Protein AF-A0A2E6SXS8-F1 (afdb_monomer)

Solvent-accessible surface area (backbone atoms only — not comparable to full-atom values): 15236 Å² total; per-residue (Å²): 121,75,67,63,64,54,52,57,58,56,59,64,64,58,66,89,53,85,70,47,46,56,54,48,52,51,55,51,57,64,70,66,70,72,74,87,72,62,57,61,29,18,43,55,65,58,64,55,98,49,69,72,51,90,54,51,62,75,94,65,49,46,48,20,34,60,73,59,83,68,59,54,61,68,51,55,66,76,80,46,95,64,54,53,95,80,32,45,50,75,51,74,50,55,35,40,36,28,46,56,52,32,33,31,42,35,37,39,36,39,40,36,40,54,51,61,85,88,62,77,66,85,70,85,73,78,74,69,77,81,76,66,72,42,102,61,75,84,81,59,84,75,59,53,74,48,76,48,80,46,79,80,53,100,40,33,43,35,39,36,39,40,38,42,35,67,70,40,58,64,47,101,58,21,43,34,23,65,56,97,87,32,45,20,44,23,38,59,75,53,92,56,28,19,39,60,32,39,43,46,71,54,95,89,58,38,35,33,51,14,36,51,44,61,76,49,48,60,55,47,37,57,63,64,67,56,67,86,88,76,69,82,66,82,44,48,80,65,49,56,65,38,49,53,49,34,51,72,70,54,49,51,74,54,60,50,50,30,38,61,62,129

Foldseek 3Di:
DVVVVVVVVLVVQCPDDPVSVVVSVVVVVVVPPPDPLFAAWALDFPDPPFDWDQWDDPLLAAKWFFPDDQCLVVVVVPPDPDPPVPFKDKDKTWIFGGDRFFTKTKMWIKIKGFADPVRPPPDPPPDPPDQRCDLQRDDFPDWDKDWDWDDPDPGMIMIIIITIDTPAGRDPQWTWGADPNWIWIWHRPDNSTIFIWIWDADPQGKIWTFGAGPVLVVVLCVLVVPDPPDDPDSHHHDHSNSVVVSVVVVGRVDTIIIGGDD

Radius of gyration: 23.43 Å; Cα contacts (8 Å, |Δi|>4): 426; chains: 1; bounding box: 50×69×62 Å

Structure (mmCIF, N/CA/C/O backbone):
data_AF-A0A2E6SXS8-F1
#
_entry.id   AF-A0A2E6SXS8-F1
#
loop_
_atom_site.group_PDB
_atom_site.id
_atom_site.type_symbol
_atom_site.label_atom_id
_atom_site.label_alt_id
_atom_site.label_comp_id
_atom_site.label_asym_id
_atom_site.label_entity_id
_atom_site.label_seq_id
_atom_site.pdbx_PDB_ins_code
_atom_site.Cartn_x
_atom_site.Cartn_y
_atom_site.Cartn_z
_atom_site.occupancy
_atom_site.B_iso_or_equiv
_atom_site.auth_seq_id
_atom_site.auth_comp_id
_atom_site.auth_asym_id
_atom_site.auth_atom_id
_atom_site.pdbx_PDB_model_num
ATOM 1 N N . MET A 1 1 ? 27.179 -20.256 4.253 1.00 47.00 1 MET A N 1
ATOM 2 C CA . MET A 1 1 ? 28.015 -21.463 4.048 1.00 47.00 1 MET A CA 1
ATOM 3 C C . MET A 1 1 ? 27.630 -22.662 4.924 1.00 47.00 1 MET A C 1
ATOM 5 O O . MET A 1 1 ? 27.903 -23.768 4.495 1.00 47.00 1 MET A O 1
ATOM 9 N N . ALA A 1 2 ? 26.936 -22.505 6.063 1.00 41.28 2 ALA A N 1
ATOM 10 C CA . ALA A 1 2 ? 26.540 -23.641 6.920 1.00 41.28 2 ALA A CA 1
ATOM 11 C C . ALA A 1 2 ? 25.427 -24.559 6.352 1.00 41.28 2 ALA A C 1
ATOM 13 O O . ALA A 1 2 ? 25.349 -25.726 6.716 1.00 41.28 2 ALA A O 1
ATOM 14 N N . TYR A 1 3 ? 24.589 -24.066 5.432 1.00 40.91 3 TYR A N 1
ATOM 15 C CA . TYR A 1 3 ? 23.469 -24.839 4.868 1.00 40.91 3 TYR A CA 1
ATOM 16 C C . TYR A 1 3 ? 23.893 -25.923 3.860 1.00 40.91 3 TYR A C 1
ATOM 18 O O . TYR A 1 3 ? 23.190 -26.915 3.701 1.00 40.91 3 TYR A O 1
ATOM 26 N N . SER A 1 4 ? 25.053 -25.763 3.212 1.00 44.84 4 SER A N 1
ATOM 27 C CA . SER A 1 4 ? 25.552 -26.703 2.192 1.00 44.84 4 SER A CA 1
ATOM 28 C C . SER A 1 4 ? 25.963 -28.047 2.805 1.00 44.84 4 SER A C 1
ATOM 30 O O . SER A 1 4 ? 25.596 -29.112 2.310 1.00 44.84 4 SER A O 1
ATOM 32 N N . THR A 1 5 ? 26.652 -28.004 3.946 1.00 50.28 5 THR A N 1
ATOM 33 C CA . THR A 1 5 ? 27.151 -29.197 4.639 1.00 50.28 5 THR A CA 1
ATOM 34 C C . THR A 1 5 ? 26.031 -29.997 5.304 1.00 50.28 5 THR A C 1
ATOM 36 O O . THR A 1 5 ? 26.090 -31.220 5.351 1.00 50.28 5 THR A O 1
ATOM 39 N N . ILE A 1 6 ? 24.977 -29.324 5.774 1.00 55.97 6 ILE A N 1
ATOM 40 C CA . ILE A 1 6 ? 23.803 -29.980 6.371 1.00 55.97 6 ILE A CA 1
ATOM 41 C C . ILE A 1 6 ? 23.001 -30.732 5.295 1.00 55.97 6 ILE A C 1
ATOM 43 O O . ILE A 1 6 ? 22.519 -31.837 5.539 1.00 55.97 6 ILE A O 1
ATOM 47 N N . PHE A 1 7 ? 22.912 -30.176 4.083 1.00 57.97 7 PHE A N 1
ATOM 48 C CA . PHE A 1 7 ? 22.162 -30.780 2.982 1.00 57.97 7 PHE A CA 1
ATOM 49 C C . PHE A 1 7 ? 22.813 -32.068 2.451 1.00 57.97 7 PHE A C 1
ATOM 51 O O . PHE A 1 7 ? 22.107 -33.026 2.140 1.00 57.97 7 PHE A O 1
ATOM 58 N N . SER A 1 8 ? 24.151 -32.141 2.394 1.00 56.03 8 SER A N 1
ATOM 59 C CA . SER A 1 8 ? 24.839 -33.350 1.913 1.00 56.03 8 SER A CA 1
ATOM 60 C C . SER A 1 8 ? 24.752 -34.521 2.900 1.00 56.03 8 SER A C 1
ATOM 62 O O . SER A 1 8 ? 24.585 -35.660 2.467 1.00 56.03 8 SER A O 1
ATOM 64 N N . ILE A 1 9 ? 24.778 -34.243 4.210 1.00 59.47 9 ILE A N 1
ATOM 65 C CA . ILE A 1 9 ? 24.631 -35.252 5.274 1.00 59.47 9 ILE A CA 1
ATOM 66 C C . ILE A 1 9 ? 23.198 -35.811 5.316 1.00 59.47 9 ILE A C 1
ATOM 68 O O . ILE A 1 9 ? 22.996 -37.003 5.538 1.00 59.47 9 ILE A O 1
ATOM 72 N N . LEU A 1 10 ? 22.186 -34.978 5.058 1.00 55.12 10 LEU A N 1
ATOM 73 C CA . LEU A 1 10 ? 20.793 -35.432 4.970 1.00 55.12 10 LEU A CA 1
ATOM 74 C C . LEU A 1 10 ? 20.538 -36.308 3.734 1.00 55.12 10 LEU A C 1
ATOM 76 O O . LEU A 1 10 ? 19.750 -37.249 3.801 1.00 55.12 10 LEU A O 1
ATOM 80 N N . CYS A 1 11 ? 21.233 -36.043 2.625 1.00 55.38 11 CYS A N 1
ATOM 81 C CA . CYS A 1 11 ? 21.080 -36.805 1.385 1.00 55.38 11 CYS A CA 1
ATOM 82 C C . CYS A 1 11 ? 21.627 -38.241 1.500 1.00 55.38 11 CYS A C 1
ATOM 84 O O . CYS A 1 11 ? 21.047 -39.172 0.943 1.00 55.38 11 CYS A O 1
ATOM 86 N N . SER A 1 12 ? 22.702 -38.450 2.266 1.00 58.31 12 SER A N 1
ATOM 87 C CA . SER A 1 12 ? 23.297 -39.777 2.483 1.00 58.31 12 SER A CA 1
ATOM 88 C C . SER A 1 12 ? 22.511 -40.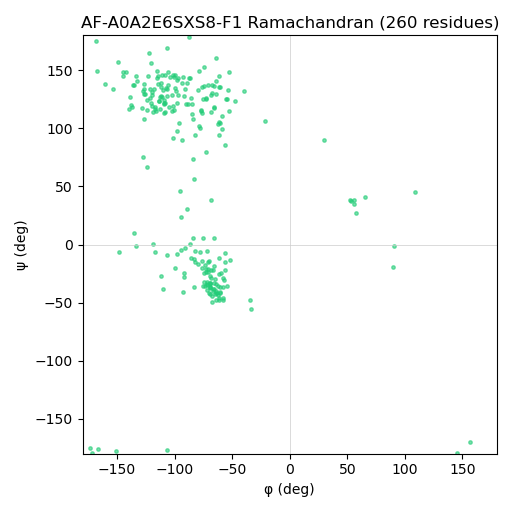660 3.462 1.00 58.31 12 SER A C 1
ATOM 90 O O . SER A 1 12 ? 22.618 -41.881 3.385 1.00 58.31 12 SER A O 1
ATOM 92 N N . LEU A 1 13 ? 21.661 -40.082 4.319 1.00 54.28 13 LEU A N 1
ATOM 93 C CA . LEU A 1 13 ? 20.790 -40.828 5.244 1.00 54.28 13 LEU A CA 1
ATOM 94 C C . LEU A 1 13 ? 19.475 -41.322 4.606 1.00 54.28 13 LEU A C 1
ATOM 96 O O . LEU A 1 13 ? 18.788 -42.160 5.189 1.00 54.28 13 LEU A O 1
ATOM 100 N N . LEU A 1 14 ? 19.119 -40.845 3.406 1.00 53.53 14 LEU A N 1
ATOM 101 C CA . LEU A 1 14 ? 17.886 -41.228 2.694 1.00 53.53 14 LEU A CA 1
ATOM 102 C C . LEU A 1 14 ? 17.995 -42.551 1.914 1.00 53.53 14 LEU A C 1
ATOM 104 O O . LEU A 1 14 ? 16.999 -43.046 1.373 1.00 53.53 14 LEU A O 1
ATOM 108 N N . VAL A 1 15 ? 19.182 -43.153 1.865 1.00 59.16 15 VAL A N 1
ATOM 109 C CA . VAL A 1 15 ? 19.420 -44.415 1.168 1.00 59.16 15 VAL A CA 1
ATOM 110 C C . VAL A 1 15 ? 19.487 -45.535 2.204 1.00 59.16 15 VAL A C 1
ATOM 112 O O . VAL A 1 15 ? 20.420 -45.596 2.993 1.00 59.16 15 VAL A O 1
ATOM 115 N N . ASN A 1 16 ? 18.516 -46.451 2.132 1.00 57.34 16 ASN A N 1
ATOM 116 C CA . ASN A 1 16 ? 18.600 -47.839 2.611 1.00 57.34 16 ASN A CA 1
ATOM 117 C C . ASN A 1 16 ? 17.807 -48.261 3.867 1.00 57.34 16 ASN A C 1
ATOM 119 O O . ASN A 1 16 ? 18.324 -48.999 4.689 1.00 57.34 16 ASN A O 1
ATOM 123 N N . THR A 1 17 ? 16.529 -47.879 3.984 1.00 61.28 17 THR A N 1
ATOM 124 C CA . THR A 1 17 ? 15.428 -48.771 4.438 1.00 61.28 17 THR A CA 1
ATOM 125 C C . THR A 1 17 ? 14.070 -48.107 4.158 1.00 61.28 17 THR A C 1
ATOM 127 O O . THR A 1 17 ? 13.947 -46.882 4.202 1.00 61.28 17 THR A O 1
ATOM 130 N N . ASN A 1 18 ? 13.020 -48.895 3.891 1.00 61.50 18 ASN A N 1
ATOM 131 C CA . ASN A 1 18 ? 11.667 -48.374 3.618 1.00 61.50 18 ASN A CA 1
ATOM 132 C C . ASN A 1 18 ? 11.079 -47.548 4.784 1.00 61.50 18 ASN A C 1
ATOM 134 O O . ASN A 1 18 ? 10.264 -46.662 4.547 1.00 61.50 18 ASN A O 1
ATOM 138 N N . SER A 1 19 ? 11.539 -47.783 6.019 1.00 58.09 19 SER A N 1
ATOM 139 C CA . SER A 1 19 ? 11.132 -47.026 7.213 1.00 58.09 19 SER A CA 1
ATOM 140 C C . SER A 1 19 ? 11.775 -45.626 7.288 1.00 58.09 19 SER A C 1
ATOM 142 O O . SER A 1 19 ? 11.119 -44.648 7.643 1.00 58.09 19 SER A O 1
ATOM 144 N N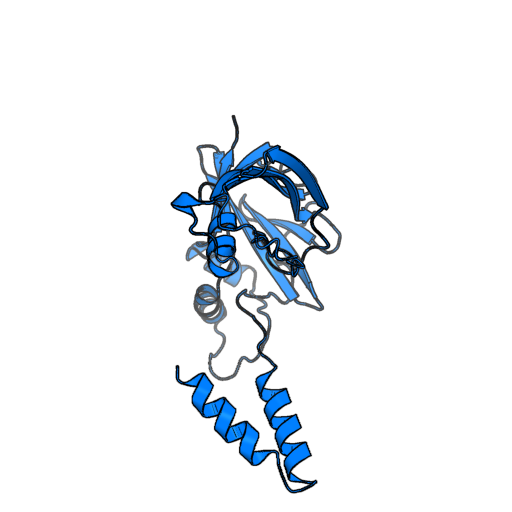 . MET A 1 20 ? 13.034 -45.484 6.847 1.00 56.19 20 MET A N 1
ATOM 145 C CA . MET A 1 20 ? 13.777 -44.210 6.866 1.00 56.19 20 MET A CA 1
ATOM 146 C C . MET A 1 20 ? 13.294 -43.209 5.805 1.00 56.19 20 MET A C 1
ATOM 148 O O . MET A 1 20 ? 13.422 -41.999 5.988 1.00 56.19 20 MET A O 1
ATOM 152 N N . ARG A 1 21 ? 12.672 -43.685 4.716 1.00 58.22 21 ARG A N 1
ATOM 153 C CA . ARG A 1 21 ? 12.090 -42.821 3.672 1.00 58.22 21 ARG A CA 1
ATOM 154 C C . ARG A 1 21 ? 10.905 -42.003 4.182 1.00 58.22 21 ARG A C 1
ATOM 156 O O . ARG A 1 21 ? 10.785 -40.836 3.827 1.00 58.22 21 ARG A O 1
ATOM 163 N N . LEU A 1 22 ? 10.057 -42.587 5.032 1.00 63.00 22 LEU A N 1
ATOM 164 C CA . LEU A 1 22 ? 8.890 -41.889 5.575 1.00 63.00 22 LEU A CA 1
ATOM 165 C C . LEU A 1 22 ? 9.306 -40.793 6.564 1.00 63.00 22 LEU A C 1
ATOM 167 O O . LEU A 1 22 ? 8.791 -39.681 6.501 1.00 63.00 22 LEU A O 1
ATOM 171 N N . ILE A 1 23 ? 10.289 -41.090 7.422 1.00 70.75 23 ILE A N 1
ATOM 172 C CA . ILE A 1 23 ? 10.878 -40.131 8.368 1.00 70.75 23 ILE A CA 1
ATOM 173 C C . ILE A 1 23 ? 11.575 -38.995 7.614 1.00 70.75 23 ILE A C 1
ATOM 175 O O . ILE A 1 23 ? 11.400 -37.832 7.966 1.00 70.75 23 ILE A O 1
ATOM 179 N N . GLY A 1 24 ? 12.299 -39.316 6.539 1.00 70.44 24 GLY A N 1
ATOM 180 C CA . GLY A 1 24 ? 12.926 -38.329 5.664 1.00 70.44 24 GLY A CA 1
ATOM 181 C C . GLY A 1 24 ? 11.924 -37.404 4.969 1.00 70.44 24 GLY A C 1
ATOM 182 O O . GLY A 1 24 ? 12.124 -36.194 4.963 1.00 70.44 24 GLY A O 1
ATOM 183 N N . ILE A 1 25 ? 10.816 -37.943 4.446 1.00 70.75 25 ILE A N 1
ATOM 184 C CA . ILE A 1 25 ? 9.732 -37.148 3.839 1.00 70.75 25 ILE A CA 1
ATOM 185 C C . ILE A 1 25 ? 9.024 -36.288 4.895 1.00 70.75 25 ILE A C 1
ATOM 187 O O . ILE A 1 25 ? 8.710 -35.133 4.618 1.00 70.75 25 ILE A O 1
ATOM 191 N N . LEU A 1 26 ? 8.817 -36.804 6.111 1.00 68.62 26 LEU A N 1
ATOM 192 C CA . LEU A 1 26 ? 8.209 -36.058 7.216 1.00 68.62 26 LEU A CA 1
ATOM 193 C C . LEU A 1 26 ? 9.118 -34.910 7.694 1.00 68.62 26 LEU A C 1
ATOM 195 O O . LEU A 1 26 ? 8.647 -33.789 7.859 1.00 68.62 26 LEU A O 1
ATOM 199 N N . LEU A 1 27 ? 10.423 -35.155 7.850 1.00 68.50 27 LEU A N 1
ATOM 200 C CA . LEU A 1 27 ? 11.420 -34.128 8.187 1.00 68.50 27 LEU A CA 1
ATOM 201 C C . LEU A 1 27 ? 11.550 -33.075 7.083 1.00 68.50 27 LEU A C 1
ATOM 203 O O . LEU A 1 27 ? 11.624 -31.886 7.382 1.00 68.50 27 LEU A O 1
ATOM 207 N N . LEU A 1 28 ? 11.518 -33.485 5.814 1.00 58.81 28 LEU A N 1
ATOM 208 C CA . LEU A 1 28 ? 11.531 -32.558 4.684 1.00 58.81 28 LEU A CA 1
ATOM 209 C C . LEU A 1 28 ? 10.237 -31.729 4.630 1.00 58.81 28 LEU A C 1
ATOM 211 O O . LEU A 1 28 ? 10.304 -30.525 4.421 1.00 58.81 28 LEU A O 1
ATOM 215 N N . ALA A 1 29 ? 9.074 -32.326 4.906 1.00 59.47 29 ALA A N 1
ATOM 216 C CA . ALA A 1 29 ? 7.802 -31.607 4.989 1.00 59.47 29 ALA A CA 1
ATOM 217 C C . ALA A 1 29 ? 7.778 -30.581 6.137 1.00 59.47 29 ALA A C 1
ATOM 219 O O . ALA A 1 29 ? 7.208 -29.506 5.972 1.00 59.47 29 ALA A O 1
ATOM 220 N N . VAL A 1 30 ? 8.446 -30.862 7.264 1.00 60.91 30 VAL A N 1
ATOM 221 C CA . VAL A 1 30 ? 8.609 -29.912 8.382 1.00 60.91 30 VAL A CA 1
ATOM 222 C C . VAL A 1 30 ? 9.536 -28.747 8.010 1.00 60.91 30 VAL A C 1
ATOM 224 O O . VAL A 1 30 ? 9.304 -27.621 8.443 1.00 60.91 30 VAL A O 1
ATOM 227 N N . LEU A 1 31 ? 10.549 -28.978 7.169 1.00 51.12 31 LEU A N 1
ATOM 228 C CA . LEU A 1 31 ? 11.491 -27.940 6.728 1.00 51.12 31 LEU A CA 1
ATOM 229 C C . LEU A 1 31 ? 10.945 -27.033 5.610 1.00 51.12 31 LEU A C 1
ATOM 231 O O . LEU A 1 31 ? 11.490 -25.953 5.394 1.00 51.12 31 LEU A O 1
ATOM 235 N N . VAL A 1 32 ? 9.876 -27.435 4.912 1.00 49.34 32 VAL A N 1
ATOM 236 C CA . VAL A 1 32 ? 9.284 -26.667 3.795 1.00 49.34 32 VAL A CA 1
ATOM 237 C C . VAL A 1 32 ? 8.178 -25.701 4.258 1.00 49.34 32 VAL A C 1
ATOM 239 O O . VAL A 1 32 ? 7.698 -24.888 3.471 1.00 49.34 32 VAL A O 1
ATOM 242 N N . VAL A 1 33 ? 7.820 -25.673 5.548 1.00 49.06 33 VAL A N 1
ATOM 243 C CA . VAL A 1 33 ? 6.880 -24.671 6.097 1.00 49.06 33 VAL A CA 1
ATOM 244 C C . VAL A 1 33 ? 7.611 -23.364 6.438 1.00 49.06 33 VAL A C 1
ATOM 246 O O . VAL A 1 33 ? 7.598 -22.876 7.565 1.00 49.06 33 VAL A O 1
ATOM 249 N N . GLY A 1 34 ? 8.286 -22.782 5.449 1.00 43.12 34 GLY A N 1
ATOM 250 C CA . GLY A 1 34 ? 8.795 -21.416 5.512 1.00 43.12 34 GLY A CA 1
ATOM 251 C C . GLY A 1 34 ? 7.696 -20.437 5.115 1.00 43.12 34 GLY A C 1
ATOM 252 O O . GLY A 1 34 ? 7.709 -19.925 4.003 1.00 43.12 34 GLY A O 1
ATOM 253 N N . CYS A 1 35 ? 6.711 -20.208 5.986 1.00 44.88 35 CYS A N 1
ATOM 254 C CA . CYS A 1 35 ? 5.757 -19.120 5.774 1.00 44.88 35 CYS A CA 1
ATOM 255 C C . CYS A 1 35 ? 6.489 -17.785 5.945 1.00 44.88 35 CYS A C 1
ATOM 257 O O . CYS A 1 35 ? 6.922 -17.461 7.054 1.00 44.88 35 CYS A O 1
ATOM 259 N N . ASP A 1 36 ? 6.614 -17.006 4.869 1.00 52.66 36 ASP A N 1
ATOM 260 C CA . ASP A 1 36 ? 7.133 -15.640 4.929 1.00 52.66 36 ASP A CA 1
ATOM 261 C C . ASP A 1 36 ? 6.079 -14.716 5.568 1.00 52.66 36 ASP A C 1
ATOM 263 O O . ASP A 1 36 ? 5.275 -14.049 4.919 1.00 52.66 36 ASP A O 1
ATOM 267 N N . ASP A 1 37 ? 6.005 -14.769 6.900 1.00 57.53 37 ASP A N 1
ATOM 268 C CA . ASP A 1 37 ? 4.999 -14.086 7.718 1.00 57.53 37 ASP A CA 1
ATOM 269 C C . ASP A 1 37 ? 5.513 -12.728 8.231 1.00 57.53 37 ASP A C 1
ATOM 271 O O . ASP A 1 37 ? 5.450 -12.387 9.415 1.00 57.53 37 ASP A O 1
ATOM 275 N N . SER A 1 38 ? 6.117 -11.949 7.331 1.00 68.06 38 SER A N 1
ATOM 276 C CA . SER A 1 38 ? 6.805 -10.697 7.677 1.00 68.06 38 SER A CA 1
ATOM 277 C C . SER A 1 38 ? 5.863 -9.555 8.093 1.00 68.06 38 SER A C 1
ATOM 279 O O . SER A 1 38 ? 6.313 -8.573 8.699 1.00 68.06 38 SER A O 1
ATOM 281 N N . LYS A 1 39 ? 4.555 -9.679 7.819 1.00 80.62 39 LYS A N 1
ATOM 282 C CA . LYS A 1 39 ? 3.535 -8.655 8.099 1.00 80.62 39 LYS A CA 1
ATOM 283 C C . LYS A 1 39 ? 2.564 -9.099 9.186 1.00 80.62 39 LYS A C 1
ATOM 285 O O . LYS A 1 39 ? 2.060 -10.217 9.180 1.00 80.62 39 LYS A O 1
ATOM 290 N N . ILE A 1 40 ? 2.217 -8.169 10.073 1.00 88.44 40 ILE A N 1
ATOM 291 C CA . ILE A 1 40 ? 1.200 -8.412 11.099 1.00 88.44 40 ILE A CA 1
ATOM 292 C C . ILE A 1 40 ? -0.173 -8.541 10.454 1.00 88.44 40 ILE A C 1
ATOM 294 O O . ILE A 1 40 ? -0.629 -7.648 9.735 1.00 88.44 40 ILE A O 1
ATOM 298 N N . LYS A 1 41 ? -0.862 -9.628 10.792 1.00 92.12 41 LYS A N 1
ATOM 299 C CA . LYS A 1 41 ? -2.240 -9.883 10.386 1.00 92.12 41 LYS A CA 1
ATOM 300 C C . LYS A 1 41 ? -3.189 -9.553 11.533 1.00 92.12 41 LYS A C 1
ATOM 302 O O . LYS A 1 41 ? -2.905 -9.803 12.703 1.00 92.12 41 LYS A O 1
ATOM 307 N N . PHE A 1 42 ? -4.354 -9.024 11.190 1.00 94.69 42 PHE A N 1
ATOM 308 C CA . PHE A 1 42 ? -5.445 -8.766 12.119 1.00 94.69 42 PHE A CA 1
ATOM 309 C C . PHE A 1 42 ? -6.591 -9.737 11.888 1.00 94.69 42 PHE A C 1
ATOM 311 O O . PHE A 1 42 ? -6.881 -10.089 10.746 1.00 94.69 42 PHE A O 1
ATOM 318 N N . SER A 1 43 ? -7.285 -10.127 12.955 1.00 95.19 43 SER A N 1
ATOM 319 C CA . SER A 1 43 ? -8.431 -11.034 12.823 1.00 95.19 43 SER A CA 1
ATOM 320 C C . SER A 1 43 ? -9.646 -10.362 12.167 1.00 95.19 43 SER A C 1
ATOM 322 O O . SER A 1 43 ? -10.549 -11.017 11.657 1.00 95.19 43 SER A O 1
ATOM 324 N N . GLU A 1 44 ? -9.687 -9.030 12.209 1.00 96.12 44 GLU A N 1
ATOM 325 C CA . GLU A 1 44 ? -10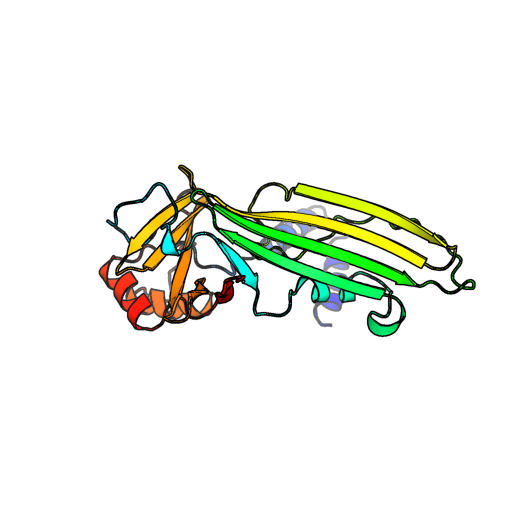.770 -8.185 11.716 1.00 96.12 44 GLU A CA 1
ATOM 326 C C . GLU A 1 44 ? -10.194 -6.843 11.223 1.00 96.12 44 GLU A C 1
ATOM 328 O O . GLU A 1 44 ? -9.127 -6.426 11.693 1.00 96.12 44 GLU A O 1
ATOM 333 N N . PRO A 1 45 ? -10.889 -6.116 10.330 1.00 97.12 45 PRO A N 1
ATOM 334 C CA . PRO A 1 45 ? -10.379 -4.860 9.799 1.00 97.12 45 PRO A CA 1
ATOM 335 C C . PRO A 1 45 ? -10.267 -3.788 10.888 1.00 97.12 45 PRO A C 1
ATOM 337 O O . PRO A 1 45 ? -11.212 -3.559 11.653 1.00 97.12 45 PRO A O 1
ATOM 340 N N . GLN A 1 46 ? -9.165 -3.046 10.899 1.00 97.50 46 GLN A N 1
ATOM 341 C CA . GLN A 1 46 ? -8.860 -2.003 11.868 1.00 97.50 46 GLN A CA 1
ATOM 342 C C . GLN A 1 46 ? -9.003 -0.576 11.303 1.00 97.50 46 GLN A C 1
ATOM 344 O O . GLN A 1 46 ? -8.785 -0.335 10.116 1.00 97.50 46 GLN A O 1
ATOM 349 N N . PRO A 1 47 ? -9.378 0.399 12.150 1.00 96.62 47 PRO A N 1
ATOM 350 C CA . PRO A 1 47 ? -9.773 0.216 13.548 1.00 96.62 47 PRO A CA 1
ATOM 351 C C . PRO A 1 47 ? -11.175 -0.396 13.706 1.00 96.62 47 PRO A C 1
ATOM 353 O O . PRO A 1 47 ? -12.073 -0.220 12.870 1.00 96.62 47 PRO A O 1
ATOM 356 N N . LYS A 1 48 ? -11.397 -1.100 14.819 1.00 95.31 48 LYS A N 1
ATOM 357 C CA . LYS A 1 48 ? -12.709 -1.668 15.172 1.00 95.31 48 LYS A CA 1
ATOM 358 C C . LYS A 1 48 ? -13.783 -0.581 15.349 1.00 95.31 48 LYS A C 1
ATOM 360 O O . LYS A 1 48 ? -13.515 0.493 15.891 1.00 95.31 48 LYS A O 1
ATOM 365 N N . LYS A 1 49 ? -15.028 -0.893 14.957 1.00 94.06 49 LYS A N 1
ATOM 366 C CA . LYS A 1 49 ? -16.215 -0.017 15.096 1.00 94.06 49 LYS A CA 1
ATOM 367 C C . LYS A 1 49 ? -16.052 1.365 14.435 1.00 94.06 49 LYS A C 1
ATOM 369 O O . LYS A 1 49 ? -16.535 2.369 14.953 1.00 94.06 49 LYS A O 1
ATOM 374 N N . VAL A 1 50 ? -15.340 1.420 13.313 1.00 96.19 50 VAL A N 1
ATOM 375 C CA . VAL A 1 50 ? -15.216 2.611 12.463 1.00 96.19 50 VAL A CA 1
ATOM 376 C C . VAL A 1 50 ? -15.963 2.351 11.159 1.00 96.19 50 VAL A C 1
ATOM 378 O O . VAL A 1 50 ? -15.812 1.274 10.575 1.00 96.19 50 VAL A O 1
ATOM 381 N N . LYS A 1 51 ? -16.780 3.322 10.731 1.00 95.62 51 LYS A N 1
ATOM 382 C CA . LYS A 1 51 ? -17.560 3.242 9.491 1.00 95.62 51 LYS A CA 1
ATOM 383 C C . LYS A 1 51 ? -16.619 3.125 8.289 1.00 95.62 51 LYS A C 1
ATOM 385 O O . LYS A 1 51 ? -15.610 3.826 8.210 1.00 95.62 51 LYS A O 1
ATOM 390 N N . MET A 1 52 ? -16.963 2.226 7.376 1.00 97.06 52 MET A N 1
ATOM 391 C CA . MET A 1 52 ? -16.255 2.054 6.111 1.00 97.06 52 MET A CA 1
ATOM 392 C C . MET A 1 52 ? -16.684 3.132 5.116 1.00 97.06 52 MET A C 1
ATOM 394 O O . MET A 1 52 ? -17.835 3.573 5.140 1.00 97.06 52 MET A O 1
ATOM 398 N N . ILE A 1 53 ? -15.775 3.530 4.231 1.00 97.38 53 ILE A N 1
ATOM 399 C CA . ILE A 1 53 ? -16.092 4.380 3.081 1.00 97.38 53 ILE A CA 1
ATOM 400 C C . ILE A 1 53 ? -15.853 3.616 1.779 1.00 97.38 53 ILE A C 1
ATOM 402 O O . ILE A 1 53 ? -14.982 2.752 1.699 1.00 97.38 53 ILE A O 1
ATOM 406 N N . GLU A 1 54 ? -16.639 3.945 0.758 1.00 96.00 54 GLU A N 1
ATOM 407 C CA . GLU A 1 54 ? -16.662 3.228 -0.527 1.00 96.00 54 GLU A CA 1
ATOM 408 C C . GLU A 1 54 ? -15.749 3.845 -1.595 1.00 96.00 54 GLU A C 1
ATOM 410 O O . GLU A 1 54 ? -15.651 3.332 -2.713 1.00 96.00 54 GLU A O 1
ATOM 415 N N . LYS A 1 55 ? -15.123 4.982 -1.281 1.00 97.06 55 LYS A N 1
ATOM 416 C CA . LYS A 1 55 ? -14.269 5.742 -2.195 1.00 97.06 55 LYS A CA 1
ATOM 417 C C . LYS A 1 55 ? -13.079 6.313 -1.442 1.00 97.06 55 LYS A C 1
ATOM 419 O O . LYS A 1 55 ? -13.191 6.657 -0.267 1.00 97.06 55 LYS A O 1
ATOM 424 N N . ILE A 1 56 ? -11.955 6.432 -2.133 1.00 97.38 56 ILE A N 1
ATOM 425 C CA . ILE A 1 56 ? -10.759 7.089 -1.603 1.00 97.38 56 ILE A CA 1
ATOM 426 C C . ILE A 1 56 ? -11.041 8.594 -1.445 1.00 97.38 56 ILE A C 1
ATOM 428 O O . ILE A 1 56 ? -11.657 9.184 -2.336 1.00 97.38 56 ILE A O 1
ATOM 432 N N . PRO A 1 57 ? -10.621 9.229 -0.333 1.00 97.44 57 PRO A N 1
ATOM 433 C CA . PRO A 1 57 ? -10.786 10.666 -0.131 1.00 97.44 57 PRO A CA 1
ATOM 434 C C . PRO A 1 57 ? -10.207 11.511 -1.275 1.00 97.44 57 PRO A C 1
ATOM 436 O O . PRO A 1 57 ? -9.060 11.327 -1.679 1.00 97.44 57 PRO A O 1
ATOM 439 N N . ASN A 1 58 ? -10.980 12.492 -1.756 1.00 97.06 58 ASN A N 1
ATOM 440 C CA . ASN A 1 58 ? -10.606 13.327 -2.908 1.00 97.06 58 ASN A CA 1
ATOM 441 C C . ASN A 1 58 ? -9.274 14.072 -2.722 1.00 97.06 58 ASN A C 1
ATOM 443 O O . ASN A 1 58 ? -8.559 14.325 -3.686 1.00 97.06 58 ASN A O 1
ATOM 447 N N . ASN A 1 59 ? -8.908 14.401 -1.482 1.00 95.62 59 ASN A N 1
ATOM 448 C CA . ASN A 1 59 ? -7.655 15.083 -1.158 1.00 95.62 59 ASN A CA 1
ATOM 449 C C . ASN A 1 59 ? -6.397 14.200 -1.309 1.00 95.62 59 ASN A C 1
ATOM 451 O O . ASN A 1 59 ? -5.287 14.718 -1.130 1.00 95.62 59 ASN A O 1
ATOM 455 N N . LEU A 1 60 ? -6.563 12.907 -1.605 1.00 96.88 60 LEU A N 1
ATOM 456 C CA . LEU A 1 60 ? -5.497 11.943 -1.903 1.00 96.88 60 LEU A CA 1
ATOM 457 C C . LEU A 1 60 ? -5.426 11.581 -3.389 1.00 96.88 60 LEU A C 1
ATOM 459 O O . LEU A 1 60 ? -4.491 10.904 -3.789 1.00 96.88 60 LEU A O 1
ATOM 463 N N . ILE A 1 61 ? -6.404 11.998 -4.198 1.00 97.50 61 ILE A N 1
ATOM 464 C CA . ILE A 1 61 ? -6.443 11.677 -5.626 1.00 97.50 61 ILE A CA 1
ATOM 465 C C . ILE A 1 61 ? -5.344 12.456 -6.362 1.00 97.50 61 ILE A C 1
ATOM 467 O O . ILE A 1 61 ? -5.115 13.653 -6.116 1.00 97.50 61 ILE A O 1
ATOM 471 N N . GLY A 1 62 ? -4.673 11.765 -7.278 1.00 96.69 62 GLY A N 1
ATOM 472 C CA . GLY A 1 62 ? -3.613 12.303 -8.120 1.00 96.69 62 GLY A CA 1
ATOM 473 C C . GLY A 1 62 ? -2.524 11.279 -8.405 1.00 96.69 62 GLY A C 1
ATOM 474 O O . GLY A 1 62 ? -2.580 10.143 -7.933 1.00 96.69 62 GLY A O 1
ATOM 475 N N . ASP A 1 63 ? -1.527 11.721 -9.157 1.00 96.56 63 ASP A N 1
ATOM 476 C CA . ASP A 1 63 ? -0.334 10.944 -9.461 1.00 96.56 63 ASP A CA 1
ATOM 477 C C . ASP A 1 63 ? 0.801 11.345 -8.510 1.00 96.56 63 ASP A C 1
ATOM 479 O O . ASP A 1 63 ? 0.948 12.516 -8.138 1.00 96.56 63 ASP A O 1
ATOM 483 N N . TYR A 1 64 ? 1.581 10.360 -8.076 1.00 95.00 64 TYR A N 1
ATOM 484 C CA . TYR A 1 64 ? 2.641 10.531 -7.090 1.00 95.00 64 TYR A CA 1
ATOM 485 C C . TYR A 1 64 ? 3.909 9.803 -7.524 1.00 95.00 64 TYR A C 1
ATOM 487 O O . TYR A 1 64 ? 3.834 8.652 -7.934 1.00 95.00 64 TYR A O 1
ATOM 495 N N . THR A 1 65 ? 5.075 10.423 -7.373 1.00 92.38 65 THR A N 1
ATOM 496 C CA . THR A 1 65 ? 6.360 9.735 -7.518 1.00 92.38 65 THR A CA 1
ATOM 497 C C . THR A 1 65 ? 6.776 9.089 -6.205 1.00 92.38 65 THR A C 1
ATOM 499 O O . THR A 1 65 ? 6.563 9.639 -5.117 1.00 92.38 65 THR A O 1
ATOM 502 N N . LEU A 1 66 ? 7.391 7.915 -6.302 1.00 86.12 66 LEU A N 1
ATOM 503 C CA . LEU A 1 66 ? 8.052 7.274 -5.172 1.00 86.12 66 LEU A CA 1
ATOM 504 C C . LEU A 1 66 ? 9.350 8.033 -4.850 1.00 86.12 66 LEU A C 1
ATOM 506 O O . LEU A 1 66 ? 10.171 8.249 -5.733 1.00 86.12 66 LEU A O 1
ATOM 510 N N . CYS A 1 67 ? 9.539 8.467 -3.600 1.00 79.88 67 CYS A N 1
ATOM 511 C CA . CYS A 1 67 ? 10.763 9.185 -3.206 1.00 79.88 67 CYS A CA 1
ATOM 512 C C . CYS A 1 67 ? 11.948 8.265 -2.887 1.00 79.88 67 CYS A C 1
ATOM 514 O O . CYS A 1 67 ? 13.057 8.764 -2.728 1.00 79.88 67 CYS A O 1
ATOM 516 N N . SER A 1 68 ? 11.715 6.968 -2.695 1.00 70.94 68 SER A N 1
ATOM 517 C CA . SER A 1 68 ? 12.783 5.984 -2.531 1.00 70.94 68 SER A CA 1
ATOM 518 C C . SER A 1 68 ? 13.187 5.452 -3.897 1.00 70.94 68 SER A C 1
ATOM 520 O O . SER A 1 68 ? 12.303 5.178 -4.712 1.00 70.94 68 SER A O 1
ATOM 522 N N . ASP A 1 69 ? 14.491 5.269 -4.113 1.00 57.06 69 ASP A N 1
ATOM 523 C CA . ASP A 1 69 ? 15.022 4.631 -5.316 1.00 57.06 69 ASP A CA 1
ATOM 524 C C . ASP A 1 69 ? 14.241 3.350 -5.587 1.00 57.06 69 ASP A C 1
ATOM 526 O O . ASP A 1 69 ? 14.079 2.494 -4.712 1.00 57.06 69 ASP A O 1
ATOM 530 N N . THR A 1 70 ? 13.667 3.261 -6.781 1.00 53.47 70 THR A N 1
ATOM 531 C CA . THR A 1 70 ? 12.834 2.136 -7.175 1.00 53.47 70 THR A CA 1
ATOM 532 C C . THR A 1 70 ? 13.694 0.877 -7.139 1.00 53.47 70 THR A C 1
ATOM 534 O O . THR A 1 70 ? 14.525 0.658 -8.020 1.00 53.47 70 THR A O 1
ATOM 537 N N . SER A 1 71 ? 13.493 0.038 -6.126 1.00 50.44 71 SER A N 1
ATOM 538 C CA . SER A 1 71 ? 14.162 -1.253 -5.922 1.00 50.44 71 SER A CA 1
ATOM 539 C C . SER A 1 71 ? 14.009 -2.226 -7.092 1.00 50.44 71 SER A C 1
ATOM 541 O O . SER A 1 71 ? 14.725 -3.224 -7.133 1.00 50.44 71 SER A O 1
ATOM 543 N N . ILE A 1 72 ? 13.178 -1.877 -8.086 1.00 53.25 72 ILE A N 1
ATOM 544 C CA . ILE A 1 72 ? 13.164 -2.440 -9.441 1.00 53.25 72 ILE A CA 1
ATOM 545 C C . ILE A 1 72 ? 14.589 -2.778 -9.884 1.00 53.25 72 ILE A C 1
ATOM 547 O O . ILE A 1 72 ? 14.836 -3.899 -10.301 1.00 53.25 72 ILE A O 1
ATOM 551 N N . ILE A 1 73 ? 15.544 -1.859 -9.712 1.00 51.31 73 ILE A N 1
ATOM 552 C CA . ILE A 1 73 ? 16.922 -2.035 -10.189 1.00 51.31 73 ILE A CA 1
ATOM 553 C C . ILE A 1 73 ? 17.716 -3.064 -9.362 1.00 51.31 73 ILE A C 1
ATOM 555 O O . ILE A 1 73 ? 18.555 -3.778 -9.903 1.00 51.31 73 ILE A O 1
ATOM 559 N N . GLY A 1 74 ? 17.463 -3.167 -8.055 1.00 53.81 74 GLY A N 1
ATOM 560 C CA . GLY A 1 74 ? 18.240 -4.031 -7.160 1.00 53.81 74 GLY A CA 1
ATOM 561 C C . GLY A 1 74 ? 18.043 -5.529 -7.411 1.00 53.81 74 GLY A C 1
ATOM 562 O O . GLY A 1 74 ? 18.904 -6.324 -7.034 1.00 53.81 74 GLY A O 1
ATOM 563 N N . HIS A 1 75 ? 16.933 -5.920 -8.046 1.00 54.75 75 HIS A N 1
ATOM 564 C CA . HIS A 1 75 ? 16.660 -7.322 -8.370 1.00 54.75 75 HIS A CA 1
ATOM 565 C C . HIS A 1 75 ? 17.342 -7.771 -9.675 1.00 54.75 75 HIS A C 1
ATOM 567 O O . HIS A 1 75 ? 17.885 -8.874 -9.725 1.00 54.75 75 HIS A O 1
ATOM 573 N N . PHE A 1 76 ? 17.423 -6.894 -10.688 1.00 53.00 76 PHE A N 1
ATOM 574 C CA . PHE A 1 76 ? 18.101 -7.196 -11.960 1.00 53.00 76 PHE A CA 1
ATOM 575 C C . PHE A 1 76 ? 19.576 -7.580 -11.773 1.00 53.00 76 PHE A C 1
ATOM 577 O O . PHE A 1 76 ? 20.068 -8.478 -12.454 1.00 53.00 76 PHE A O 1
ATOM 584 N N . ASP A 1 77 ? 20.260 -6.949 -10.815 1.00 48.94 77 ASP A N 1
ATOM 585 C CA . ASP A 1 77 ? 21.693 -7.146 -10.563 1.00 48.94 77 ASP A CA 1
ATOM 586 C C . ASP A 1 77 ? 22.045 -8.557 -10.053 1.00 48.94 77 ASP A C 1
ATOM 588 O O . ASP A 1 77 ? 23.197 -8.980 -10.153 1.00 48.94 77 ASP A O 1
ATOM 592 N N . LYS A 1 78 ? 21.084 -9.289 -9.473 1.00 56.59 78 LYS A N 1
ATOM 593 C CA . LYS A 1 78 ? 21.339 -10.618 -8.888 1.00 56.59 78 LYS A CA 1
ATOM 594 C C . LYS A 1 78 ? 21.117 -11.766 -9.862 1.00 56.59 78 LYS A C 1
ATOM 596 O O . LYS A 1 78 ? 21.721 -12.821 -9.684 1.00 56.59 78 LYS A O 1
ATOM 601 N N . GLU A 1 79 ? 20.240 -11.584 -10.844 1.00 57.16 79 GLU A N 1
ATOM 602 C CA . GLU A 1 79 ? 19.796 -12.681 -11.708 1.00 57.16 79 GLU A CA 1
ATOM 603 C C . GLU A 1 79 ? 20.503 -12.720 -13.062 1.00 57.16 79 GLU A C 1
ATOM 605 O O . GLU A 1 79 ? 20.548 -13.778 -13.692 1.00 57.16 79 GLU A O 1
ATOM 610 N N . TYR A 1 80 ? 21.098 -11.607 -13.502 1.00 59.94 80 TYR A N 1
ATOM 611 C CA . TYR A 1 80 ? 21.692 -11.515 -14.832 1.00 59.94 80 TYR A CA 1
ATOM 612 C C . TYR A 1 80 ? 23.214 -11.312 -14.795 1.00 59.94 80 TYR A C 1
ATOM 614 O O . TYR A 1 80 ? 23.726 -10.574 -13.958 1.00 59.94 80 TYR A O 1
ATOM 622 N N . PRO A 1 81 ? 23.965 -11.915 -15.736 1.00 59.38 81 PRO A N 1
ATOM 623 C CA . PRO A 1 81 ? 25.426 -11.820 -15.790 1.00 59.38 81 PRO A CA 1
ATOM 624 C C . PRO A 1 81 ? 25.952 -10.470 -16.318 1.00 59.38 81 PRO A C 1
ATOM 626 O O . PRO A 1 81 ? 27.157 -10.334 -16.537 1.00 59.38 81 PRO A O 1
ATOM 629 N N . PHE A 1 82 ? 25.082 -9.485 -16.563 1.00 61.38 82 PHE A N 1
ATOM 630 C CA . PHE A 1 82 ? 25.471 -8.180 -17.100 1.00 61.38 82 PHE A CA 1
ATOM 631 C C . PHE A 1 82 ? 26.112 -7.314 -16.015 1.00 61.38 82 PHE A C 1
ATOM 633 O O . PHE A 1 82 ? 25.594 -7.200 -14.902 1.00 61.38 82 PHE A O 1
ATOM 640 N N . LYS A 1 83 ? 27.225 -6.643 -16.335 1.00 63.72 83 LYS A N 1
ATOM 641 C CA . LYS A 1 83 ? 27.769 -5.617 -15.441 1.00 63.72 83 LYS A CA 1
ATOM 642 C C . LYS A 1 83 ? 26.955 -4.345 -15.636 1.00 63.72 83 LYS A C 1
ATOM 644 O O . LYS A 1 83 ? 27.169 -3.619 -16.604 1.00 63.72 83 LYS A O 1
ATOM 649 N N . LYS A 1 84 ? 26.039 -4.093 -14.695 1.00 58.97 84 LYS A N 1
ATOM 650 C CA . LYS A 1 84 ? 25.074 -2.981 -14.673 1.00 58.97 84 LYS A CA 1
ATOM 651 C C . LYS A 1 84 ? 25.595 -1.682 -15.285 1.00 58.97 84 LYS A C 1
ATOM 653 O O . LYS A 1 84 ? 25.011 -1.174 -16.220 1.00 58.97 84 LYS A O 1
ATOM 658 N N . GLU A 1 85 ? 26.719 -1.166 -14.805 1.00 60.72 85 GLU A N 1
ATOM 659 C CA . GLU A 1 85 ? 27.205 0.167 -15.192 1.00 60.72 85 GLU A CA 1
ATOM 660 C C . GLU A 1 85 ? 27.836 0.229 -16.588 1.00 60.72 85 GLU A C 1
ATOM 662 O O . GLU A 1 85 ? 28.058 1.316 -17.118 1.00 60.72 85 GLU A O 1
ATOM 667 N N . LYS A 1 86 ? 28.148 -0.926 -17.182 1.00 66.81 86 LYS A N 1
ATOM 668 C CA . LYS A 1 86 ? 28.887 -1.009 -18.443 1.00 66.81 86 LYS A CA 1
ATOM 669 C C . LYS A 1 86 ? 28.030 -1.491 -19.605 1.00 66.81 86 LYS A C 1
ATOM 671 O O . LYS A 1 86 ? 28.189 -0.981 -20.706 1.00 66.81 86 LYS A O 1
ATOM 676 N N . ASP A 1 87 ? 27.141 -2.442 -19.339 1.00 74.12 87 ASP A N 1
ATOM 677 C CA . ASP A 1 87 ? 26.457 -3.202 -20.386 1.00 74.12 87 ASP A CA 1
ATOM 678 C C . ASP A 1 87 ? 24.929 -2.975 -20.370 1.00 74.12 87 ASP A C 1
ATOM 680 O O . ASP A 1 87 ? 24.232 -3.444 -21.268 1.00 74.12 87 ASP A O 1
ATOM 684 N N . MET A 1 88 ? 24.392 -2.255 -19.368 1.00 79.38 88 MET A N 1
ATOM 685 C CA . MET A 1 88 ? 22.951 -2.027 -19.201 1.00 79.38 88 MET A CA 1
ATOM 686 C C . MET A 1 88 ? 22.616 -0.593 -18.764 1.00 79.38 88 MET A C 1
ATOM 688 O O . MET A 1 88 ? 22.910 -0.162 -17.654 1.00 79.38 88 MET A O 1
ATOM 692 N N . LYS A 1 89 ? 21.888 0.142 -19.602 1.00 83.12 89 LYS A N 1
ATOM 693 C CA . LYS A 1 89 ? 21.294 1.437 -19.238 1.00 83.12 89 LYS A CA 1
ATOM 694 C C . LYS A 1 89 ? 19.817 1.234 -18.935 1.00 83.12 89 LYS A C 1
ATOM 696 O O . LYS A 1 89 ? 19.071 0.805 -19.808 1.00 83.12 89 LYS A O 1
ATOM 701 N N . LEU A 1 90 ? 19.396 1.548 -17.714 1.00 81.25 90 LEU A N 1
ATOM 702 C CA . LEU A 1 90 ? 17.992 1.519 -17.306 1.00 81.25 90 LEU A CA 1
ATOM 703 C C . LEU A 1 90 ? 17.526 2.941 -17.010 1.00 81.25 90 LEU A C 1
ATOM 705 O O . LEU A 1 90 ? 18.089 3.613 -16.147 1.00 81.25 90 LEU A O 1
ATOM 709 N N . ASN A 1 91 ? 16.470 3.361 -17.693 1.00 85.12 91 ASN A N 1
ATOM 710 C CA . ASN A 1 91 ? 15.731 4.570 -17.372 1.00 85.12 91 ASN A CA 1
ATOM 711 C C . ASN A 1 91 ? 14.287 4.177 -17.063 1.00 85.12 91 ASN A C 1
ATOM 713 O O . ASN A 1 91 ? 13.620 3.594 -17.913 1.00 85.12 91 ASN A O 1
ATOM 717 N N . ALA A 1 92 ? 13.812 4.445 -15.850 1.00 83.75 92 ALA A N 1
ATOM 718 C CA . ALA A 1 92 ? 12.461 4.087 -15.449 1.00 83.75 92 ALA A CA 1
ATOM 719 C C . ALA A 1 92 ? 11.856 5.121 -14.508 1.00 83.75 92 ALA A C 1
ATOM 721 O O . ALA A 1 92 ? 12.519 5.669 -13.630 1.00 83.75 92 ALA A O 1
ATOM 722 N N . GLU A 1 93 ? 10.556 5.312 -14.664 1.00 86.12 93 GLU A N 1
ATOM 723 C CA . GLU A 1 93 ? 9.717 6.129 -13.811 1.00 86.12 93 GLU A CA 1
ATOM 724 C C . GLU A 1 93 ? 8.707 5.232 -13.098 1.00 86.12 93 GLU A C 1
ATOM 726 O O . GLU A 1 93 ? 8.110 4.333 -13.697 1.00 86.12 93 GLU A O 1
ATOM 731 N N . ASN A 1 94 ? 8.499 5.496 -11.810 1.00 86.44 94 ASN A N 1
ATOM 732 C CA . ASN A 1 94 ? 7.484 4.845 -10.993 1.00 86.44 94 ASN A CA 1
ATOM 733 C C . ASN A 1 94 ? 6.505 5.905 -10.476 1.00 86.44 94 ASN A C 1
ATOM 735 O O . ASN A 1 94 ? 6.869 6.784 -9.686 1.00 86.44 94 ASN A O 1
ATOM 739 N N . ILE A 1 95 ? 5.262 5.802 -10.943 1.00 91.50 95 ILE A N 1
ATOM 740 C CA . ILE A 1 95 ? 4.157 6.682 -10.590 1.00 91.50 95 ILE A CA 1
ATOM 741 C C . ILE A 1 95 ? 3.077 5.867 -9.884 1.00 91.50 95 ILE A C 1
ATOM 743 O O . ILE A 1 95 ? 2.429 5.006 -10.477 1.00 91.50 95 ILE A O 1
ATOM 747 N N . VAL A 1 96 ? 2.796 6.207 -8.634 1.00 92.38 96 VAL A N 1
ATOM 748 C CA . VAL A 1 96 ? 1.614 5.732 -7.920 1.00 92.38 96 VAL A CA 1
ATOM 749 C C . VAL A 1 96 ? 0.434 6.634 -8.268 1.00 92.38 96 VAL A C 1
ATOM 751 O O . VAL A 1 96 ? 0.346 7.776 -7.819 1.00 92.38 96 VAL A O 1
ATOM 754 N N . GLN A 1 97 ? -0.502 6.113 -9.053 1.00 95.56 97 GLN A N 1
ATOM 755 C CA . GLN A 1 97 ? -1.762 6.774 -9.360 1.00 95.56 97 GLN A CA 1
ATOM 756 C C . GLN A 1 97 ? -2.823 6.418 -8.319 1.00 95.56 97 GLN A C 1
ATOM 758 O O . GLN A 1 97 ? -3.216 5.259 -8.177 1.00 95.56 97 GLN A O 1
ATOM 763 N N . ILE A 1 98 ? -3.359 7.432 -7.647 1.00 96.50 98 ILE A N 1
ATOM 764 C CA . ILE A 1 98 ? -4.470 7.298 -6.706 1.00 96.50 98 ILE A CA 1
ATOM 765 C C . ILE A 1 98 ? -5.740 7.837 -7.361 1.00 96.50 98 ILE A C 1
ATOM 767 O O . ILE A 1 98 ? -5.848 9.017 -7.690 1.00 96.50 98 ILE A O 1
ATOM 771 N N . THR A 1 99 ? -6.730 6.963 -7.519 1.00 97.31 99 THR A N 1
ATOM 772 C CA . THR A 1 99 ? -8.066 7.279 -8.051 1.00 97.31 99 THR A CA 1
ATOM 773 C C . THR A 1 99 ? -9.104 7.262 -6.929 1.00 97.31 99 THR A C 1
ATOM 775 O O . THR A 1 99 ? -8.781 7.016 -5.774 1.00 97.31 99 THR A O 1
ATOM 778 N N . ASN A 1 100 ? -10.385 7.459 -7.244 1.00 97.19 100 ASN A N 1
ATOM 779 C CA . ASN A 1 100 ? -11.461 7.255 -6.268 1.00 97.19 100 ASN A CA 1
ATOM 780 C C . ASN A 1 100 ? -11.695 5.769 -5.913 1.00 97.19 100 ASN A C 1
ATOM 782 O O . ASN A 1 100 ? -12.389 5.489 -4.932 1.00 97.19 100 ASN A O 1
ATOM 786 N N . LYS A 1 101 ? -11.147 4.827 -6.695 1.00 95.69 101 LYS A N 1
ATOM 787 C CA . LYS A 1 101 ? -11.372 3.379 -6.561 1.00 95.69 101 LYS A CA 1
ATOM 788 C C . LYS A 1 101 ? -10.152 2.596 -6.104 1.00 95.69 101 LYS A C 1
ATOM 790 O O . LYS A 1 101 ? -10.326 1.555 -5.486 1.00 95.69 101 LYS A O 1
ATOM 795 N N . GLY A 1 102 ? -8.945 3.067 -6.379 1.00 94.75 102 GLY A N 1
ATOM 796 C CA . GLY A 1 102 ? -7.736 2.325 -6.050 1.00 94.75 102 GLY A CA 1
ATOM 797 C C . GLY A 1 102 ? -6.448 3.124 -6.181 1.00 94.75 102 GLY A C 1
ATOM 798 O O . GLY A 1 102 ? -6.458 4.277 -6.616 1.00 94.75 102 GLY A O 1
ATOM 799 N N . PHE A 1 103 ? -5.369 2.461 -5.788 1.00 93.94 103 PHE A N 1
ATOM 800 C CA . PHE A 1 103 ? -3.976 2.870 -5.849 1.00 93.94 103 PHE A CA 1
ATOM 801 C C . PHE A 1 103 ? -3.306 1.932 -6.850 1.00 93.94 103 PHE A C 1
ATOM 803 O O . PHE A 1 103 ? -3.356 0.710 -6.675 1.00 93.94 103 PHE A O 1
ATOM 810 N N . TYR A 1 104 ? -2.697 2.496 -7.882 1.00 90.56 104 TYR A N 1
ATOM 811 C CA . TYR A 1 104 ? -2.068 1.746 -8.959 1.00 90.56 104 TYR A CA 1
ATOM 812 C C . TYR A 1 104 ? -0.615 2.172 -9.084 1.00 90.56 104 TYR A C 1
ATOM 814 O O . TYR A 1 104 ? -0.340 3.353 -9.270 1.00 90.56 104 TYR A O 1
ATOM 822 N N . ASN A 1 105 ? 0.301 1.220 -8.995 1.00 87.62 105 ASN A N 1
ATOM 823 C CA . ASN A 1 105 ? 1.711 1.440 -9.252 1.00 87.62 105 ASN A CA 1
ATOM 824 C C . ASN A 1 105 ? 1.954 1.305 -10.759 1.00 87.62 105 ASN A C 1
ATOM 826 O O . ASN A 1 105 ? 1.779 0.225 -11.324 1.00 87.62 105 ASN A O 1
ATOM 830 N N . LYS A 1 106 ? 2.293 2.408 -11.422 1.00 88.75 106 LYS A N 1
ATOM 831 C CA . LYS A 1 106 ? 2.573 2.463 -12.856 1.00 88.75 106 LYS A CA 1
ATOM 832 C C . LYS A 1 106 ? 4.060 2.659 -13.053 1.00 88.75 106 LYS A C 1
ATOM 834 O O . LYS A 1 106 ? 4.594 3.716 -12.731 1.00 88.75 106 LYS A O 1
ATOM 839 N N . ILE A 1 107 ? 4.705 1.655 -13.619 1.00 84.88 107 ILE A N 1
ATOM 840 C CA . ILE A 1 107 ? 6.128 1.694 -13.915 1.00 84.88 107 ILE A CA 1
ATOM 841 C C . ILE A 1 107 ? 6.276 1.748 -15.425 1.00 84.88 107 ILE A C 1
ATOM 843 O O . ILE A 1 107 ? 5.723 0.907 -16.130 1.00 84.88 107 ILE A O 1
ATOM 847 N N . LYS A 1 108 ? 7.019 2.726 -15.929 1.00 87.31 108 LYS A N 1
ATOM 848 C CA . LYS A 1 108 ? 7.353 2.817 -17.350 1.00 87.31 108 LYS A CA 1
ATOM 849 C C . LYS A 1 108 ? 8.831 3.076 -17.499 1.00 87.31 108 LYS A C 1
ATOM 851 O O . LYS A 1 108 ? 9.390 3.850 -16.733 1.00 87.31 108 LYS A O 1
ATOM 856 N N . GLY A 1 109 ? 9.453 2.457 -18.483 1.00 86.69 109 GLY A N 1
ATOM 857 C CA . GLY A 1 109 ? 10.868 2.667 -18.697 1.00 86.69 109 GLY A CA 1
ATOM 858 C C . GLY A 1 109 ? 11.392 2.006 -19.948 1.00 86.69 109 GLY A C 1
ATOM 859 O O . GLY A 1 109 ? 10.654 1.413 -20.738 1.00 86.69 109 GLY A O 1
ATOM 860 N N . GLU A 1 110 ? 12.699 2.113 -20.093 1.00 86.81 110 GLU A N 1
ATOM 861 C CA . GLU A 1 110 ? 13.475 1.455 -21.118 1.00 86.81 110 GLU A CA 1
ATOM 862 C C . GLU A 1 110 ? 14.750 0.853 -20.524 1.00 86.81 110 GLU A C 1
ATOM 864 O O . GLU A 1 110 ? 15.433 1.466 -19.700 1.00 86.81 110 GLU A O 1
ATOM 869 N N . ILE A 1 111 ? 15.058 -0.370 -20.944 1.00 84.38 111 ILE A N 1
ATOM 870 C CA . ILE A 1 111 ? 16.330 -1.047 -20.691 1.00 84.38 111 ILE A CA 1
ATOM 871 C C . ILE A 1 111 ? 17.060 -1.106 -22.021 1.00 84.38 111 ILE A C 1
ATOM 873 O O . ILE A 1 111 ? 16.544 -1.690 -22.967 1.00 84.38 111 ILE A O 1
ATOM 877 N N . THR A 1 112 ? 18.257 -0.544 -22.095 1.00 84.69 112 THR A N 1
ATOM 878 C CA . THR A 1 112 ? 19.158 -0.693 -23.238 1.00 84.69 112 THR A CA 1
ATOM 879 C C . THR A 1 112 ? 20.314 -1.590 -22.836 1.00 84.69 112 THR A C 1
ATOM 881 O O . THR A 1 112 ? 21.027 -1.287 -21.882 1.00 84.69 112 THR A O 1
ATOM 884 N N . LEU A 1 113 ? 20.487 -2.689 -23.563 1.00 83.56 113 LEU A N 1
ATOM 885 C CA . LEU A 1 113 ? 21.625 -3.589 -23.438 1.00 83.56 113 LEU A CA 1
ATOM 886 C C . LEU A 1 113 ? 22.625 -3.279 -24.548 1.00 83.56 113 LEU A C 1
ATOM 888 O O . LEU A 1 113 ? 22.229 -3.120 -25.705 1.00 83.56 113 LEU A O 1
ATOM 892 N N . GLU A 1 114 ? 23.903 -3.200 -24.200 1.00 83.19 114 GLU A N 1
ATOM 893 C CA . GLU A 1 114 ? 25.009 -3.039 -25.146 1.00 83.19 114 GLU A CA 1
ATOM 894 C C . GLU A 1 114 ? 25.858 -4.319 -25.155 1.00 83.19 114 GLU A C 1
ATOM 896 O O . GLU A 1 114 ? 26.286 -4.810 -24.112 1.00 83.19 114 GLU A O 1
ATOM 901 N N . PHE A 1 115 ? 26.100 -4.873 -26.343 1.00 78.56 115 PHE A N 1
ATOM 902 C CA . PHE A 1 115 ? 26.834 -6.118 -26.563 1.00 78.56 115 PHE A CA 1
ATOM 903 C C . PHE A 1 115 ? 28.128 -5.843 -27.319 1.00 78.56 115 PHE A C 1
ATOM 905 O O . PHE A 1 115 ? 28.172 -5.024 -28.241 1.00 78.56 115 PHE A O 1
ATOM 912 N N . LYS A 1 116 ? 29.189 -6.590 -27.006 1.00 76.25 116 LYS A N 1
ATOM 913 C CA . LYS A 1 116 ? 30.383 -6.608 -27.854 1.00 76.25 116 LYS A CA 1
ATOM 914 C C . LYS A 1 116 ? 30.228 -7.669 -28.932 1.00 76.25 116 LYS A C 1
ATOM 916 O O . LYS A 1 116 ? 29.745 -8.763 -28.676 1.00 76.25 116 LYS A O 1
ATOM 921 N N . LYS A 1 117 ? 30.726 -7.383 -30.137 1.00 64.94 117 LYS A N 1
ATOM 922 C CA . LYS A 1 117 ? 30.686 -8.301 -31.294 1.00 64.94 117 LYS A CA 1
ATOM 923 C C . LYS A 1 117 ? 31.343 -9.674 -31.021 1.00 64.94 117 LYS A C 1
ATOM 925 O O . LYS A 1 117 ? 31.024 -10.650 -31.694 1.00 64.94 117 LYS A O 1
ATOM 930 N N . SER A 1 118 ? 32.237 -9.754 -30.027 1.00 62.00 118 SER A N 1
ATOM 931 C CA . SER A 1 118 ? 32.856 -10.995 -29.529 1.00 62.00 118 SER A CA 1
ATOM 932 C C . SER A 1 118 ? 31.923 -11.882 -28.702 1.00 62.00 118 SER A C 1
ATOM 934 O O . SER A 1 118 ? 32.216 -13.060 -28.525 1.00 62.00 118 SER A O 1
ATOM 936 N N . ASP A 1 119 ? 30.813 -11.340 -28.207 1.00 60.47 119 ASP A N 1
ATOM 937 C CA . ASP A 1 119 ? 29.915 -11.996 -27.252 1.00 60.47 119 ASP A CA 1
ATOM 938 C C . ASP A 1 119 ? 28.749 -12.702 -27.966 1.00 60.47 119 ASP A C 1
ATOM 940 O O . ASP A 1 119 ? 27.699 -12.939 -27.374 1.00 60.47 119 ASP A O 1
ATOM 944 N N . SER A 1 120 ? 28.941 -13.059 -29.245 1.00 48.72 120 SER A N 1
ATOM 945 C CA . SER A 1 120 ? 27.975 -13.676 -30.173 1.00 48.72 120 SER A CA 1
ATOM 946 C C . SER A 1 120 ? 27.576 -15.120 -29.822 1.00 48.72 120 SER A C 1
ATOM 948 O O . SER A 1 120 ? 27.338 -15.961 -30.684 1.00 48.72 120 SER A O 1
ATOM 950 N N . LEU A 1 121 ? 27.426 -15.409 -28.535 1.00 48.19 121 LEU A N 1
ATOM 951 C CA . LEU A 1 121 ? 26.607 -16.502 -28.044 1.00 48.19 121 LEU A CA 1
ATOM 952 C C . LEU A 1 121 ? 25.224 -15.928 -27.747 1.00 48.19 121 LEU A C 1
ATOM 954 O O . LEU A 1 121 ? 24.943 -15.502 -26.627 1.00 48.19 121 LEU A O 1
ATOM 958 N N . PHE A 1 122 ? 24.354 -15.950 -28.760 1.00 46.62 122 PHE A N 1
ATOM 959 C CA . PHE A 1 122 ? 22.906 -15.900 -28.569 1.00 46.62 122 PHE A CA 1
ATOM 960 C C . PHE A 1 122 ? 22.513 -17.057 -27.641 1.00 46.62 122 PHE A C 1
ATOM 962 O O . PHE A 1 122 ? 22.193 -18.159 -28.079 1.00 46.62 122 PHE A O 1
ATOM 969 N N . ARG A 1 123 ? 22.591 -16.838 -26.328 1.00 50.47 123 ARG A N 1
ATOM 970 C CA . ARG A 1 123 ? 21.933 -17.707 -25.364 1.00 50.47 123 ARG A CA 1
ATOM 971 C C . ARG A 1 123 ? 20.468 -17.326 -25.398 1.00 50.47 123 ARG A C 1
ATOM 973 O O . ARG A 1 123 ? 20.103 -16.210 -25.037 1.00 50.47 123 ARG A O 1
ATOM 980 N N . THR A 1 124 ? 19.641 -18.260 -25.840 1.00 45.69 124 THR A N 1
ATOM 981 C CA . THR A 1 124 ? 18.203 -18.218 -25.610 1.00 45.69 124 THR A CA 1
ATOM 982 C C . THR A 1 124 ? 17.996 -18.251 -24.100 1.00 45.69 124 THR A C 1
ATOM 984 O O . THR A 1 124 ? 18.047 -19.308 -23.476 1.00 45.69 124 THR A O 1
ATOM 987 N N . TYR A 1 125 ? 17.860 -17.079 -23.486 1.00 49.62 125 TYR A N 1
ATOM 988 C CA . TYR A 1 125 ? 17.429 -16.988 -22.102 1.00 49.62 125 TYR A CA 1
ATOM 989 C C . TYR A 1 125 ? 15.920 -17.188 -22.106 1.00 49.62 125 TYR A C 1
ATOM 991 O O . TYR A 1 125 ? 15.160 -16.275 -22.423 1.00 49.62 125 TYR A O 1
ATOM 999 N N . GLU A 1 126 ? 15.481 -18.401 -21.774 1.00 44.53 126 GLU A N 1
ATOM 1000 C CA . GLU A 1 126 ? 14.124 -18.588 -21.279 1.00 44.53 126 GLU A CA 1
ATOM 1001 C C . GLU A 1 126 ? 14.006 -17.758 -20.004 1.00 44.53 126 GLU A C 1
ATOM 1003 O O . GLU A 1 126 ? 14.571 -18.099 -18.961 1.00 44.53 126 GLU A O 1
ATOM 1008 N N . SER A 1 127 ? 13.329 -16.615 -20.100 1.00 43.72 127 SER A N 1
ATOM 1009 C CA . SER A 1 127 ? 13.067 -15.783 -18.939 1.00 43.72 127 SER A CA 1
ATOM 1010 C C . SER A 1 127 ? 12.214 -16.597 -17.970 1.00 43.72 127 SER A C 1
ATOM 1012 O O . SER A 1 127 ? 11.003 -16.749 -18.165 1.00 43.72 127 SER A O 1
ATOM 1014 N N . LYS A 1 128 ? 12.819 -17.107 -16.894 1.00 47.28 128 LYS A N 1
ATOM 1015 C CA . LYS A 1 128 ? 12.051 -17.347 -15.675 1.00 47.28 128 LYS A CA 1
ATOM 1016 C C . LYS A 1 128 ? 11.384 -16.015 -15.339 1.00 47.28 128 LYS A C 1
ATOM 1018 O O . LYS A 1 128 ? 12.050 -14.987 -15.336 1.00 47.28 128 LYS A O 1
ATOM 1023 N N . LYS A 1 129 ? 10.057 -16.052 -15.192 1.00 49.19 129 LYS A N 1
ATOM 1024 C CA . LYS A 1 129 ? 9.158 -14.940 -14.847 1.00 49.19 129 LYS A CA 1
ATOM 1025 C C . LYS A 1 129 ? 9.912 -13.797 -14.152 1.00 49.19 129 LYS A C 1
ATOM 1027 O O . LYS A 1 129 ? 10.282 -13.958 -12.996 1.00 49.19 129 LYS A O 1
ATOM 1032 N N . MET A 1 130 ? 10.132 -12.679 -14.854 1.00 47.09 130 MET A N 1
ATOM 1033 C CA . MET A 1 130 ? 10.742 -11.484 -14.263 1.00 47.09 130 MET A CA 1
ATOM 1034 C C . MET A 1 130 ? 9.969 -11.104 -12.996 1.00 47.09 130 MET A C 1
ATOM 1036 O O . MET A 1 130 ? 8.782 -10.772 -13.067 1.00 47.09 130 MET A O 1
ATOM 1040 N N . MET A 1 131 ? 10.632 -11.190 -11.84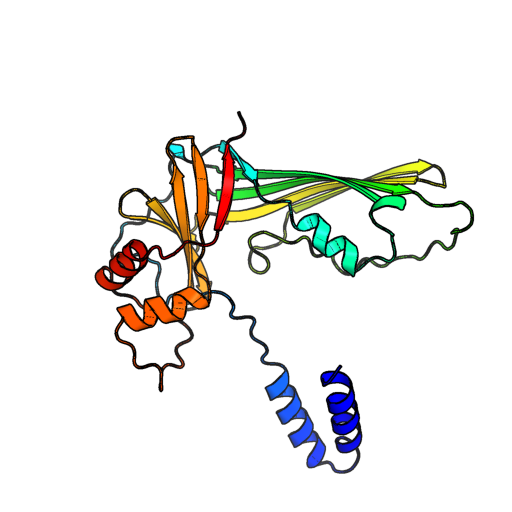4 1.00 44.12 131 MET A N 1
ATOM 1041 C CA . MET A 1 131 ? 10.126 -10.671 -10.579 1.00 44.12 131 MET A CA 1
ATOM 1042 C C . MET A 1 131 ? 10.449 -9.178 -10.544 1.00 44.12 131 MET A C 1
ATOM 1044 O O . MET A 1 131 ? 11.558 -8.763 -10.217 1.00 44.12 131 MET A O 1
ATOM 1048 N N . PHE A 1 132 ? 9.491 -8.355 -10.964 1.00 49.03 132 PHE A N 1
ATOM 1049 C CA . PHE A 1 132 ? 9.526 -6.941 -10.617 1.00 49.03 132 PHE A CA 1
ATOM 1050 C C . PHE A 1 132 ? 9.109 -6.829 -9.155 1.00 49.03 132 PHE A C 1
ATOM 1052 O O . PHE A 1 132 ? 8.042 -7.326 -8.811 1.00 49.03 132 PHE A O 1
ATOM 1059 N N . ASP A 1 133 ? 9.945 -6.188 -8.334 1.00 41.41 133 ASP A N 1
ATOM 1060 C CA . ASP A 1 133 ? 9.625 -5.856 -6.943 1.00 41.41 133 ASP A CA 1
ATOM 1061 C C . ASP A 1 133 ? 8.365 -4.985 -6.942 1.00 41.41 133 ASP A C 1
ATOM 1063 O O . ASP A 1 133 ? 8.368 -3.795 -7.292 1.00 41.41 133 ASP A O 1
ATOM 1067 N N . THR A 1 134 ? 7.244 -5.636 -6.667 1.00 49.97 134 THR A N 1
ATOM 1068 C CA . THR A 1 134 ? 5.956 -4.978 -6.564 1.00 49.97 134 THR A CA 1
ATOM 1069 C C . THR A 1 134 ? 5.861 -4.480 -5.134 1.00 49.97 134 THR A C 1
ATOM 1071 O O . THR A 1 134 ? 5.981 -5.254 -4.194 1.00 49.97 134 THR A O 1
ATOM 1074 N N . LEU A 1 135 ? 5.586 -3.184 -4.933 1.00 51.91 135 LEU A N 1
ATOM 1075 C CA . LEU A 1 135 ? 5.430 -2.576 -3.597 1.00 51.91 135 LEU A CA 1
ATOM 1076 C C . LEU A 1 135 ? 4.426 -3.336 -2.689 1.00 51.91 135 LEU A C 1
ATOM 1078 O O . LEU A 1 135 ? 4.373 -3.107 -1.476 1.00 51.91 135 LEU A O 1
ATOM 1082 N N . VAL A 1 136 ? 3.630 -4.249 -3.262 1.00 46.91 136 VAL A N 1
ATOM 1083 C CA . VAL A 1 136 ? 2.837 -5.265 -2.566 1.00 46.91 136 VAL A CA 1
ATOM 1084 C C . VAL A 1 136 ? 3.132 -6.667 -3.138 1.00 46.91 136 VAL A C 1
ATOM 1086 O O . VAL A 1 136 ? 2.327 -7.240 -3.863 1.00 46.91 136 VAL A O 1
ATOM 1089 N N . ASP A 1 137 ? 4.288 -7.214 -2.771 1.00 46.31 137 ASP A N 1
ATOM 1090 C CA . ASP A 1 137 ? 5.035 -8.227 -3.536 1.00 46.31 137 ASP A CA 1
ATOM 1091 C C . ASP A 1 137 ? 4.441 -9.641 -3.737 1.00 46.31 137 ASP A C 1
ATOM 1093 O O . ASP A 1 137 ? 5.105 -10.487 -4.315 1.00 46.31 137 ASP A O 1
ATOM 1097 N N . GLU A 1 138 ? 3.209 -9.968 -3.330 1.00 46.47 138 GLU A N 1
ATOM 1098 C CA . GLU A 1 138 ? 2.755 -11.375 -3.464 1.00 46.47 138 GLU A CA 1
ATOM 1099 C C . GLU A 1 138 ? 1.258 -11.612 -3.728 1.00 46.47 138 GLU A C 1
ATOM 1101 O O . GLU A 1 138 ? 0.859 -12.755 -3.956 1.00 46.47 138 GLU A O 1
ATOM 1106 N N . TYR A 1 139 ? 0.386 -10.594 -3.708 1.00 48.88 139 TYR A N 1
ATOM 1107 C CA . TYR A 1 139 ? -1.030 -10.873 -3.386 1.00 48.88 139 TYR A CA 1
ATOM 1108 C C . TYR A 1 139 ? -2.096 -10.246 -4.279 1.00 48.88 139 TYR A C 1
ATOM 1110 O O . TYR A 1 139 ? -3.285 -10.503 -4.069 1.00 48.88 139 TYR A O 1
ATOM 1118 N N . TYR A 1 140 ? -1.712 -9.463 -5.285 1.00 44.12 140 TYR A N 1
ATOM 1119 C CA . TYR A 1 140 ? -2.653 -8.947 -6.273 1.00 44.12 140 TYR A CA 1
ATOM 1120 C C . TYR A 1 140 ? -2.483 -9.661 -7.615 1.00 44.12 140 TYR A C 1
ATOM 1122 O O . TYR A 1 140 ? -1.376 -9.898 -8.090 1.00 44.12 140 TYR A O 1
ATOM 1130 N N . ASN A 1 141 ? -3.619 -10.063 -8.194 1.00 42.41 141 ASN A N 1
ATOM 1131 C CA . ASN A 1 141 ? -3.690 -10.773 -9.467 1.00 42.41 141 ASN A CA 1
ATOM 1132 C C . ASN A 1 141 ? -2.985 -9.979 -10.574 1.00 42.41 141 ASN A C 1
ATOM 1134 O O . ASN A 1 141 ? -3.352 -8.835 -10.824 1.00 42.41 141 ASN A O 1
ATOM 1138 N N . HIS A 1 142 ? -2.037 -10.657 -11.227 1.00 47.97 142 HIS A N 1
ATOM 1139 C CA . HIS A 1 142 ? -1.425 -10.371 -12.525 1.00 47.97 142 HIS A CA 1
ATOM 1140 C C . HIS A 1 142 ? -1.368 -8.882 -12.909 1.00 47.97 142 HIS A C 1
ATOM 1142 O O . HIS A 1 142 ? -2.283 -8.388 -13.569 1.00 47.97 142 HIS A O 1
ATOM 1148 N N . PRO A 1 143 ? -0.285 -8.173 -12.548 1.00 56.00 143 PRO A N 1
ATOM 1149 C CA . PRO A 1 143 ? 0.109 -6.940 -13.223 1.00 56.00 143 PRO A CA 1
ATOM 1150 C C . PRO A 1 143 ? -0.095 -7.031 -14.740 1.00 56.00 143 PRO A C 1
ATOM 1152 O O . PRO A 1 143 ? 0.283 -8.012 -15.387 1.00 56.00 143 PRO A O 1
ATOM 1155 N N . ASN A 1 144 ? -0.717 -5.994 -15.299 1.00 59.22 144 ASN A N 1
ATOM 1156 C CA . ASN A 1 144 ? -0.832 -5.858 -16.742 1.00 59.22 144 ASN A CA 1
ATOM 1157 C C . ASN A 1 144 ? 0.526 -5.403 -17.264 1.00 59.22 144 ASN A C 1
ATOM 1159 O O . ASN A 1 144 ? 0.978 -4.294 -16.964 1.00 59.22 144 ASN A O 1
ATOM 1163 N N . TYR A 1 145 ? 1.165 -6.284 -18.023 1.00 65.00 145 TYR A N 1
ATOM 1164 C CA . TYR A 1 145 ? 2.471 -6.059 -18.611 1.00 65.00 145 TYR A CA 1
ATOM 1165 C C . TYR A 1 145 ? 2.332 -5.828 -20.107 1.00 65.00 145 TYR A C 1
ATOM 1167 O O . TYR A 1 145 ? 1.758 -6.649 -20.820 1.00 65.00 145 TYR A O 1
ATOM 1175 N N . THR A 1 146 ? 2.907 -4.736 -20.586 1.00 64.31 146 THR A N 1
ATOM 1176 C CA . THR A 1 146 ? 3.111 -4.500 -22.015 1.00 64.31 146 THR A CA 1
ATOM 1177 C C . THR A 1 146 ? 4.585 -4.211 -22.239 1.00 64.31 146 THR A C 1
ATOM 1179 O O . THR A 1 146 ? 5.158 -3.369 -21.539 1.00 64.31 146 THR A O 1
ATOM 1182 N N . TYR A 1 147 ? 5.192 -4.913 -23.190 1.00 66.44 147 TYR A N 1
ATOM 1183 C CA . TYR A 1 147 ? 6.584 -4.737 -23.583 1.00 66.44 147 TYR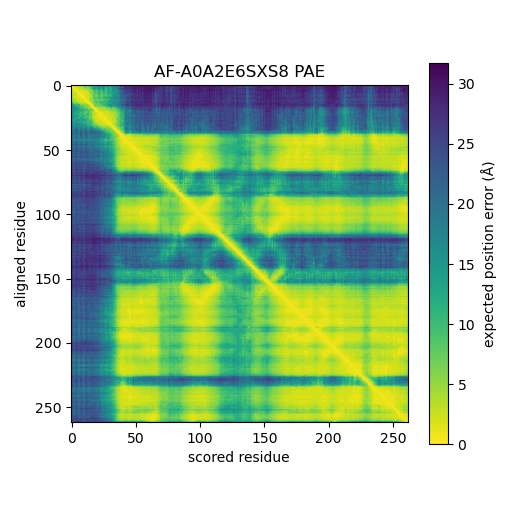 A CA 1
ATOM 1184 C C . TYR A 1 147 ? 6.659 -4.517 -25.091 1.00 66.44 147 TYR A C 1
ATOM 1186 O O . TYR A 1 147 ? 5.995 -5.218 -25.850 1.00 66.44 147 TYR A O 1
ATOM 1194 N N . ASP A 1 148 ? 7.499 -3.574 -25.498 1.00 66.06 148 ASP A N 1
ATOM 1195 C CA . ASP A 1 148 ? 7.858 -3.340 -26.889 1.00 66.06 148 ASP A CA 1
ATOM 1196 C C . ASP A 1 148 ? 9.367 -3.543 -27.026 1.00 66.06 148 ASP A C 1
ATOM 1198 O O . ASP A 1 148 ? 10.160 -2.986 -26.260 1.00 66.06 148 ASP A O 1
ATOM 1202 N N . ILE A 1 149 ? 9.773 -4.360 -27.996 1.00 68.38 149 ILE A N 1
ATOM 1203 C CA . ILE A 1 149 ? 11.181 -4.688 -28.235 1.00 68.38 149 ILE A CA 1
ATOM 1204 C C . ILE A 1 149 ? 11.610 -4.013 -29.529 1.00 68.38 149 ILE A C 1
ATOM 1206 O O . ILE A 1 149 ? 11.010 -4.230 -30.582 1.00 68.38 149 ILE A O 1
ATOM 1210 N N . THR A 1 150 ? 12.664 -3.205 -29.460 1.00 69.38 150 THR A N 1
ATOM 1211 C CA . THR A 1 150 ? 13.278 -2.594 -30.639 1.00 69.38 150 THR A CA 1
ATOM 1212 C C . THR A 1 150 ? 14.741 -3.012 -30.727 1.00 69.38 150 THR A C 1
ATOM 1214 O O . THR A 1 150 ? 15.519 -2.835 -29.789 1.00 69.38 150 THR A O 1
ATOM 1217 N N . PHE A 1 151 ? 15.116 -3.562 -31.880 1.00 64.38 151 PHE A N 1
ATOM 1218 C CA . PHE A 1 151 ? 16.502 -3.860 -32.223 1.00 64.38 151 PHE A CA 1
ATOM 1219 C C . PHE A 1 151 ? 17.095 -2.643 -32.930 1.00 64.38 151 PHE A C 1
ATOM 1221 O O . PHE A 1 151 ? 16.565 -2.214 -33.954 1.00 64.38 151 PHE A O 1
ATOM 1228 N N . PHE A 1 152 ? 18.168 -2.075 -32.379 1.00 64.62 152 PHE A N 1
ATOM 1229 C CA . PHE A 1 152 ? 18.827 -0.913 -32.977 1.00 64.62 152 PHE A CA 1
ATOM 1230 C C . PHE A 1 152 ? 19.963 -1.325 -33.916 1.00 64.62 152 PHE A C 1
ATOM 1232 O O . PHE A 1 152 ? 20.113 -0.733 -34.983 1.00 64.62 152 PHE A O 1
ATOM 1239 N N . ASN A 1 153 ? 20.755 -2.333 -33.534 1.00 72.25 153 ASN A N 1
ATOM 1240 C CA . ASN A 1 153 ? 21.803 -2.952 -34.353 1.00 72.25 153 ASN A CA 1
ATOM 1241 C C . ASN A 1 153 ? 22.277 -4.281 -33.720 1.00 72.25 153 ASN A C 1
ATOM 1243 O O . ASN A 1 153 ? 21.778 -4.687 -32.672 1.00 72.25 153 ASN A O 1
ATOM 1247 N N . ASP A 1 154 ? 23.290 -4.921 -34.313 1.00 74.81 154 ASP A N 1
ATOM 1248 C CA . ASP A 1 154 ? 23.895 -6.173 -33.814 1.00 74.81 154 ASP A CA 1
ATOM 1249 C C . ASP A 1 154 ? 24.540 -6.059 -32.418 1.00 74.81 154 ASP A C 1
ATOM 1251 O O . ASP A 1 154 ? 24.929 -7.061 -31.821 1.00 74.81 154 ASP A O 1
ATOM 1255 N N . THR A 1 155 ? 24.709 -4.839 -31.909 1.00 81.81 155 THR A N 1
ATOM 1256 C CA . THR A 1 155 ? 25.409 -4.532 -30.655 1.00 81.81 155 THR A CA 1
ATOM 1257 C C . THR A 1 155 ? 24.519 -3.864 -29.614 1.00 81.81 155 THR A C 1
ATOM 1259 O O . THR A 1 155 ? 25.000 -3.558 -28.529 1.00 81.81 155 THR A O 1
ATOM 1262 N N . SER A 1 156 ? 23.235 -3.625 -29.895 1.00 81.94 156 SER A N 1
ATOM 1263 C CA . SER A 1 156 ? 22.341 -2.984 -28.935 1.00 81.94 156 SER A CA 1
ATOM 1264 C C . SER A 1 156 ? 20.877 -3.364 -29.128 1.00 81.94 156 SER A C 1
ATOM 1266 O O . SER A 1 156 ? 20.335 -3.327 -30.238 1.00 81.94 156 SER A O 1
ATOM 1268 N N . ILE A 1 157 ? 20.234 -3.695 -28.009 1.00 82.81 157 ILE A N 1
ATOM 1269 C CA . ILE A 1 157 ? 18.810 -4.024 -27.925 1.00 82.81 157 ILE A CA 1
ATOM 1270 C C . ILE A 1 157 ? 18.186 -3.133 -26.861 1.00 82.81 157 ILE A C 1
ATOM 1272 O O . ILE A 1 157 ? 18.719 -3.032 -25.754 1.00 82.81 157 ILE A O 1
ATOM 1276 N N . THR A 1 158 ? 17.033 -2.543 -27.171 1.00 82.50 158 THR A N 1
ATOM 1277 C CA . THR A 1 158 ? 16.264 -1.770 -26.197 1.00 82.50 158 THR A CA 1
ATOM 1278 C C . THR A 1 158 ? 14.886 -2.371 -25.989 1.00 82.50 158 THR A C 1
ATOM 1280 O O . THR A 1 158 ? 14.138 -2.644 -26.930 1.00 82.50 158 THR A O 1
ATOM 1283 N N . PHE A 1 159 ? 14.542 -2.532 -24.718 1.00 81.06 159 PHE A N 1
ATOM 1284 C CA . PHE A 1 159 ? 13.266 -3.027 -24.236 1.00 81.06 159 PHE A CA 1
ATOM 1285 C C . PHE A 1 159 ? 12.520 -1.869 -23.600 1.00 81.06 159 PHE A C 1
ATOM 1287 O O . PHE A 1 159 ? 12.940 -1.368 -22.558 1.00 81.06 159 PHE A O 1
ATOM 1294 N N . LYS A 1 160 ? 11.410 -1.452 -24.201 1.00 83.81 160 LYS A N 1
ATOM 1295 C CA . LYS A 1 160 ? 10.479 -0.520 -23.569 1.00 83.81 160 LYS A CA 1
ATOM 1296 C C . LYS A 1 160 ? 9.440 -1.322 -22.814 1.00 83.81 160 LYS A C 1
ATOM 1298 O O . LYS A 1 160 ? 8.896 -2.293 -23.335 1.00 83.81 160 LYS A O 1
ATOM 1303 N N . PHE A 1 161 ? 9.166 -0.929 -21.582 1.00 80.06 161 PHE A N 1
ATOM 1304 C CA . PHE A 1 161 ? 8.228 -1.642 -20.732 1.00 80.06 161 PHE A CA 1
ATOM 1305 C C . PHE A 1 161 ? 7.264 -0.676 -20.055 1.00 80.06 161 PHE A C 1
ATOM 1307 O O . PHE A 1 161 ? 7.608 0.450 -19.693 1.00 80.06 161 PHE A O 1
ATOM 1314 N N . SER A 1 162 ? 6.030 -1.140 -19.887 1.00 83.50 162 SER A N 1
ATOM 1315 C CA . SER A 1 162 ? 4.990 -0.467 -19.122 1.00 83.50 162 SER A CA 1
ATOM 1316 C C . SER A 1 162 ? 4.266 -1.513 -18.284 1.00 83.50 162 SER A C 1
ATOM 1318 O O . SER A 1 162 ? 3.679 -2.458 -18.812 1.00 83.50 162 SER A O 1
ATOM 1320 N N . LEU A 1 163 ? 4.331 -1.343 -16.969 1.00 81.38 163 LEU A N 1
ATOM 1321 C CA . LEU A 1 163 ? 3.772 -2.238 -15.966 1.00 81.38 163 LEU A CA 1
ATOM 1322 C C . LEU A 1 163 ? 2.727 -1.457 -15.177 1.00 81.38 163 LEU A C 1
ATOM 1324 O O . LEU A 1 163 ? 2.975 -0.328 -14.745 1.00 81.38 163 LEU A O 1
ATOM 1328 N N . VAL A 1 164 ? 1.562 -2.060 -14.968 1.00 83.50 164 VAL A N 1
ATOM 1329 C CA . VAL A 1 164 ? 0.552 -1.525 -14.054 1.00 83.50 164 VAL A CA 1
ATOM 1330 C C . VAL A 1 164 ? 0.209 -2.591 -13.031 1.00 83.50 164 VAL A C 1
ATOM 1332 O O . VAL A 1 164 ? -0.351 -3.630 -13.377 1.00 83.50 164 VAL A O 1
ATOM 1335 N N . ASP A 1 165 ? 0.515 -2.297 -11.773 1.00 81.38 165 ASP A N 1
ATOM 1336 C CA . ASP A 1 165 ? 0.183 -3.122 -10.618 1.00 81.38 165 ASP A CA 1
ATOM 1337 C C . ASP A 1 165 ? -0.879 -2.438 -9.741 1.00 81.38 165 ASP A C 1
ATOM 1339 O O . ASP A 1 165 ? -0.937 -1.212 -9.620 1.00 81.38 165 ASP A O 1
ATOM 1343 N N . THR A 1 166 ? -1.749 -3.234 -9.128 1.00 86.81 166 THR A N 1
ATOM 1344 C CA . THR A 1 166 ? -2.789 -2.752 -8.217 1.00 86.81 166 THR A CA 1
ATOM 1345 C C . THR A 1 166 ? -2.298 -2.877 -6.783 1.00 86.81 166 THR A C 1
ATOM 1347 O O . THR A 1 166 ? -2.348 -3.950 -6.196 1.00 86.81 166 THR A O 1
ATOM 1350 N N . MET A 1 167 ? -1.916 -1.759 -6.166 1.00 86.12 167 MET A N 1
ATOM 1351 C CA . MET A 1 167 ? -1.508 -1.744 -4.755 1.00 86.12 167 MET A CA 1
ATOM 1352 C C . MET A 1 167 ? -2.709 -1.889 -3.810 1.00 86.12 167 MET A C 1
ATOM 1354 O O . MET A 1 167 ? -2.614 -2.465 -2.724 1.00 86.12 167 MET A O 1
ATOM 1358 N N . PHE A 1 168 ? -3.847 -1.305 -4.196 1.00 91.62 168 PHE A N 1
ATOM 1359 C CA . PHE A 1 168 ? -5.091 -1.355 -3.433 1.00 91.62 168 PHE A CA 1
ATOM 1360 C C . PHE A 1 168 ? -6.281 -1.031 -4.336 1.00 91.62 168 PHE A C 1
ATOM 1362 O O . PHE A 1 168 ? -6.238 -0.073 -5.099 1.00 91.62 168 PHE A O 1
ATOM 1369 N N . TYR A 1 169 ? -7.386 -1.758 -4.198 1.00 94.00 169 TYR A N 1
ATOM 1370 C CA . TYR A 1 169 ? -8.638 -1.455 -4.895 1.00 94.00 169 TYR A CA 1
ATOM 1371 C C . TYR A 1 169 ? -9.823 -1.654 -3.958 1.00 94.00 169 TYR A C 1
ATOM 1373 O O . TYR A 1 169 ? -9.955 -2.727 -3.372 1.00 94.00 169 TYR A O 1
ATOM 1381 N N . VAL A 1 170 ? -10.688 -0.646 -3.829 1.00 94.88 170 VAL A N 1
ATOM 1382 C CA . VAL A 1 170 ? -11.863 -0.670 -2.953 1.00 94.88 170 VAL A CA 1
ATOM 1383 C C . VAL A 1 170 ? -12.863 -1.714 -3.442 1.00 94.88 170 VAL A C 1
ATOM 1385 O O . VAL A 1 170 ? -13.418 -1.617 -4.536 1.00 94.88 170 VAL A O 1
ATOM 1388 N N . SER A 1 171 ? -13.137 -2.703 -2.600 1.00 95.00 171 SER A N 1
ATOM 1389 C CA . SER A 1 171 ? -14.065 -3.799 -2.870 1.00 95.00 171 SER A CA 1
ATOM 1390 C C . SER A 1 171 ? -14.695 -4.312 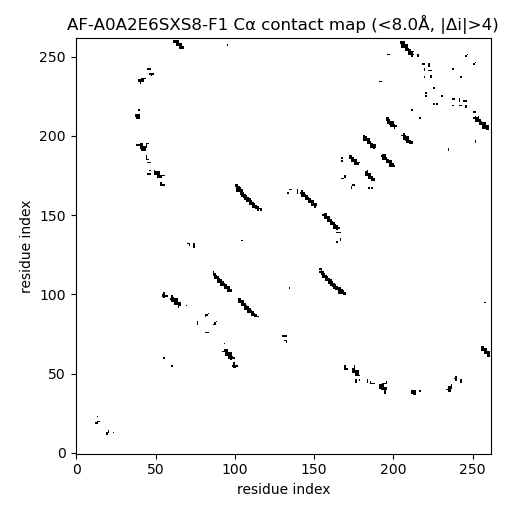-1.573 1.00 95.00 171 SER A C 1
ATOM 1392 O O . SER A 1 171 ? -14.398 -3.834 -0.483 1.00 95.00 171 SER A O 1
ATOM 1394 N N . LYS A 1 172 ? -15.536 -5.350 -1.654 1.00 92.69 172 LYS A N 1
ATOM 1395 C CA . LYS A 1 172 ? -16.047 -6.035 -0.451 1.00 92.69 172 LYS A CA 1
ATOM 1396 C C . LYS A 1 172 ? -14.931 -6.675 0.391 1.00 92.69 172 LYS A C 1
ATOM 1398 O O . LYS A 1 172 ? -15.108 -6.862 1.590 1.00 92.69 172 LYS A O 1
ATOM 1403 N N . LYS A 1 173 ? -13.799 -7.019 -0.235 1.00 93.06 173 LYS A N 1
ATOM 1404 C CA . LYS A 1 173 ? -12.626 -7.615 0.424 1.00 93.06 173 LYS A CA 1
ATOM 1405 C C . LYS A 1 173 ? -11.619 -6.564 0.892 1.00 93.06 173 LYS A C 1
ATOM 1407 O O . LYS A 1 173 ? -10.881 -6.814 1.832 1.00 93.06 173 LYS A O 1
ATOM 1412 N N . ASN A 1 174 ? -11.618 -5.388 0.274 1.00 95.06 174 ASN A N 1
ATOM 1413 C CA . ASN A 1 174 ? -10.636 -4.341 0.524 1.00 95.06 174 ASN A CA 1
ATOM 1414 C C . ASN A 1 174 ? -11.357 -3.042 0.849 1.00 95.06 174 ASN A C 1
ATOM 1416 O O . ASN A 1 174 ? -11.958 -2.415 -0.022 1.00 95.06 174 ASN A O 1
ATOM 1420 N N . ILE A 1 175 ? -11.311 -2.637 2.107 1.00 97.06 175 ILE A N 1
ATOM 1421 C CA . ILE A 1 175 ? -12.144 -1.550 2.620 1.00 97.06 175 ILE A CA 1
ATOM 1422 C C . ILE A 1 175 ? -11.281 -0.430 3.180 1.00 97.06 175 ILE A C 1
ATOM 1424 O O . ILE A 1 175 ? -10.145 -0.640 3.604 1.00 97.06 175 ILE A O 1
ATOM 1428 N N . ILE A 1 176 ? -11.844 0.773 3.214 1.00 98.19 176 ILE A N 1
ATOM 1429 C CA . ILE A 1 176 ? -11.189 1.944 3.791 1.00 98.19 176 ILE A CA 1
ATOM 1430 C C . ILE A 1 176 ? -11.943 2.352 5.047 1.00 98.19 176 ILE A C 1
ATOM 1432 O O . ILE A 1 176 ? -13.174 2.427 5.050 1.00 98.19 176 ILE A O 1
ATOM 1436 N N . LYS A 1 177 ? -11.202 2.656 6.110 1.00 97.94 177 LYS A N 1
ATOM 1437 C CA . LYS A 1 177 ? -11.732 3.227 7.351 1.00 97.94 177 LYS A CA 1
ATOM 1438 C C . LYS A 1 177 ? -11.053 4.558 7.633 1.00 97.94 177 LYS A C 1
ATOM 1440 O O . LYS A 1 177 ? -9.834 4.640 7.559 1.00 97.94 177 LYS A O 1
ATOM 1445 N N . ILE A 1 178 ? -11.826 5.586 7.982 1.00 97.31 178 ILE A N 1
ATOM 1446 C CA . ILE A 1 178 ? -11.272 6.886 8.386 1.00 97.31 178 ILE A CA 1
ATOM 1447 C C . ILE A 1 178 ? -11.237 6.966 9.902 1.00 97.31 178 ILE A C 1
ATOM 1449 O O . ILE A 1 178 ? -12.272 6.857 10.563 1.00 97.31 178 ILE A O 1
ATOM 1453 N N . TYR A 1 179 ? -10.055 7.184 10.466 1.00 96.69 179 TYR A N 1
ATOM 1454 C CA . TYR A 1 179 ? -9.885 7.282 11.906 1.00 96.69 179 TYR A CA 1
ATOM 1455 C C . TYR A 1 179 ? -8.946 8.418 12.268 1.00 96.69 179 TYR A C 1
ATOM 1457 O O . TYR A 1 179 ? -7.790 8.437 11.865 1.00 96.69 179 TYR A O 1
ATOM 1465 N N . LYS A 1 180 ? -9.472 9.371 13.049 1.00 94.56 180 LYS A N 1
ATOM 1466 C CA . LYS A 1 180 ? -8.765 10.601 13.438 1.00 94.56 180 LYS A CA 1
ATOM 1467 C C . LYS A 1 180 ? -8.200 11.384 12.241 1.00 94.56 180 LYS A C 1
ATOM 1469 O O . LYS A 1 180 ? -7.121 11.946 12.330 1.00 94.56 180 LYS A O 1
ATOM 1474 N N . GLY A 1 181 ? -8.945 11.415 11.136 1.00 94.75 181 GLY A N 1
ATOM 1475 C CA . GLY A 1 181 ? -8.567 12.129 9.913 1.00 94.75 181 GLY A CA 1
ATOM 1476 C C . GLY A 1 181 ? -7.744 11.305 8.920 1.00 94.75 181 GLY A C 1
ATOM 1477 O O . GLY A 1 181 ? -7.773 11.618 7.733 1.00 94.75 181 GLY A O 1
ATOM 1478 N N . ASP A 1 182 ? -7.112 10.215 9.359 1.00 96.31 182 ASP A N 1
ATOM 1479 C CA . ASP A 1 182 ? -6.282 9.381 8.490 1.00 96.31 182 ASP A CA 1
ATOM 1480 C C . ASP A 1 182 ? -7.075 8.203 7.890 1.00 96.31 182 ASP A C 1
ATOM 1482 O O . ASP A 1 182 ? -7.860 7.554 8.600 1.00 96.31 182 ASP A O 1
ATOM 1486 N N . PRO A 1 183 ? -6.871 7.880 6.601 1.00 97.44 183 PRO A N 1
ATOM 1487 C CA . PRO A 1 183 ? -7.336 6.637 6.003 1.00 97.44 183 PRO A CA 1
ATOM 1488 C C . PRO A 1 183 ? -6.498 5.425 6.416 1.00 97.44 183 PRO A C 1
ATOM 1490 O O . PRO A 1 183 ? -5.270 5.441 6.359 1.00 97.44 183 PRO A O 1
ATOM 1493 N N . TYR A 1 184 ? -7.198 4.336 6.728 1.00 97.88 184 TYR A N 1
ATOM 1494 C CA . TYR A 1 184 ? -6.642 3.011 6.969 1.00 97.88 184 TYR A CA 1
ATOM 1495 C C . TYR A 1 184 ? -7.167 2.053 5.903 1.00 97.88 184 TYR A C 1
ATOM 1497 O O . TYR A 1 184 ? -8.373 1.781 5.831 1.00 97.88 184 TYR A O 1
ATOM 1505 N N . LEU A 1 185 ? -6.260 1.556 5.069 1.00 97.44 185 LEU A N 1
ATOM 1506 C CA . LEU A 1 185 ? -6.547 0.585 4.023 1.00 97.44 185 LEU A CA 1
ATOM 1507 C C . LEU A 1 185 ? -6.506 -0.809 4.640 1.00 97.44 185 LEU A C 1
ATOM 1509 O O . LEU A 1 185 ? -5.497 -1.208 5.215 1.00 97.44 185 LEU A O 1
ATOM 1513 N N . ASN A 1 186 ? -7.612 -1.535 4.544 1.00 97.25 186 ASN A N 1
ATOM 1514 C CA . ASN A 1 186 ? -7.759 -2.874 5.095 1.00 97.25 186 ASN A CA 1
ATOM 1515 C C . ASN A 1 186 ? -7.897 -3.864 3.949 1.00 97.25 186 ASN A C 1
ATOM 1517 O O . ASN A 1 186 ? -8.875 -3.793 3.206 1.00 97.25 186 ASN A O 1
ATOM 1521 N N . ILE A 1 187 ? -6.942 -4.777 3.829 1.00 94.75 187 ILE A N 1
ATOM 1522 C CA . ILE A 1 187 ? -6.888 -5.776 2.760 1.00 94.75 187 ILE A CA 1
ATOM 1523 C C . ILE A 1 187 ? -7.191 -7.138 3.372 1.00 94.75 187 ILE A C 1
ATOM 1525 O O . ILE A 1 187 ? -6.489 -7.569 4.289 1.00 94.75 187 ILE A O 1
ATOM 1529 N N . ASN A 1 188 ? -8.237 -7.805 2.890 1.00 93.12 188 ASN A N 1
ATOM 1530 C CA . ASN A 1 188 ? -8.561 -9.159 3.322 1.00 93.12 188 ASN A CA 1
ATOM 1531 C C . ASN A 1 188 ? -7.609 -10.154 2.651 1.00 93.12 188 ASN A C 1
ATOM 1533 O O . ASN A 1 188 ? -7.619 -10.320 1.433 1.00 93.12 188 ASN A O 1
ATOM 1537 N N . TYR A 1 189 ? -6.811 -10.811 3.482 1.00 83.94 189 TYR A N 1
ATOM 1538 C CA . TYR A 1 189 ? -5.783 -11.776 3.116 1.00 83.94 189 TYR A CA 1
ATOM 1539 C C . TYR A 1 189 ? -6.261 -13.236 3.236 1.00 83.94 189 TYR A C 1
ATOM 1541 O O . TYR A 1 189 ? -5.563 -14.170 2.859 1.00 83.94 189 TYR A O 1
ATOM 1549 N N . GLY A 1 190 ? -7.448 -13.470 3.791 1.00 87.56 190 GLY A N 1
ATOM 1550 C CA . GLY A 1 190 ? -7.976 -14.808 4.018 1.00 87.56 190 GLY A CA 1
ATOM 1551 C C . GLY A 1 190 ? -9.019 -14.838 5.125 1.00 87.56 190 GLY A C 1
ATOM 1552 O O . GLY A 1 190 ? -9.471 -13.807 5.629 1.00 87.56 190 GLY A O 1
ATOM 1553 N N . VAL A 1 191 ? -9.402 -16.047 5.531 1.00 89.00 191 VAL A N 1
ATOM 1554 C CA . VAL A 1 191 ? -10.369 -16.244 6.618 1.00 89.00 191 VAL A CA 1
ATOM 1555 C C . VAL A 1 191 ? -9.830 -15.587 7.889 1.00 89.00 191 VAL A C 1
ATOM 1557 O O . VAL A 1 191 ? -8.839 -16.043 8.452 1.00 89.00 191 VAL A O 1
ATOM 1560 N N . ASN A 1 192 ? -10.475 -14.497 8.313 1.00 88.88 192 ASN A N 1
ATOM 1561 C CA . ASN A 1 192 ? -10.088 -13.703 9.481 1.00 88.88 192 ASN A CA 1
ATOM 1562 C C . ASN A 1 192 ? -8.614 -13.264 9.460 1.00 88.88 192 ASN A C 1
ATOM 1564 O O . ASN A 1 192 ? -7.949 -13.277 10.489 1.00 88.88 192 ASN A O 1
ATOM 1568 N N . LYS A 1 193 ? -8.077 -12.900 8.291 1.00 92.06 193 LYS A N 1
ATOM 1569 C CA . LYS A 1 193 ? -6.717 -12.362 8.164 1.00 92.06 193 LYS A CA 1
ATOM 1570 C C . LYS A 1 193 ? -6.779 -11.062 7.374 1.00 92.06 193 LYS A C 1
ATOM 1572 O O . LYS A 1 193 ? -7.194 -11.052 6.221 1.00 92.06 193 LYS A O 1
ATOM 1577 N N . TRP A 1 194 ? -6.390 -9.963 8.005 1.00 94.38 194 TRP A N 1
ATOM 1578 C CA . TRP A 1 194 ? -6.435 -8.622 7.431 1.00 94.38 194 TRP A CA 1
ATOM 1579 C C . TRP A 1 194 ? -5.080 -7.944 7.552 1.00 94.38 194 TRP A C 1
ATOM 1581 O O . TRP A 1 194 ? -4.500 -7.913 8.634 1.00 94.38 194 TRP A O 1
ATOM 1591 N N . LEU A 1 195 ? -4.603 -7.356 6.461 1.00 93.44 195 LEU A N 1
ATOM 1592 C CA . LEU A 1 195 ? -3.483 -6.422 6.486 1.00 93.44 195 LEU A CA 1
ATOM 1593 C C . LEU A 1 195 ? -4.021 -5.002 6.606 1.00 93.44 195 LEU A C 1
ATOM 1595 O O . LEU A 1 195 ? -5.067 -4.674 6.038 1.00 93.44 195 LEU A O 1
ATOM 1599 N N . VAL A 1 196 ? -3.304 -4.162 7.345 1.00 95.38 196 VAL A N 1
ATOM 1600 C CA . VAL A 1 196 ? -3.705 -2.777 7.597 1.00 95.38 196 VAL A CA 1
ATOM 1601 C C . VAL A 1 196 ? -2.557 -1.863 7.214 1.00 95.38 196 VAL A C 1
ATOM 1603 O O . VAL A 1 196 ? -1.431 -2.054 7.669 1.00 95.38 196 VAL A O 1
ATOM 1606 N N . PHE A 1 197 ? -2.866 -0.855 6.407 1.00 95.56 197 PHE A N 1
ATOM 1607 C CA . PHE A 1 197 ? -1.946 0.204 6.011 1.00 95.56 197 PHE A CA 1
ATOM 1608 C C . PHE A 1 197 ? -2.538 1.553 6.394 1.00 95.56 197 PHE A C 1
ATOM 1610 O O . PHE A 1 197 ? -3.753 1.737 6.318 1.00 95.56 197 PHE A O 1
ATOM 1617 N N . GLN A 1 198 ? -1.697 2.498 6.793 1.00 96.88 198 GLN A N 1
ATOM 1618 C CA . GLN A 1 198 ? -2.105 3.863 7.101 1.00 96.88 198 GLN A CA 1
ATOM 1619 C C . GLN A 1 198 ? -1.623 4.802 6.003 1.00 96.88 198 GLN A C 1
ATOM 1621 O O . GLN A 1 198 ? -0.460 4.759 5.615 1.00 96.88 198 GLN A O 1
ATOM 1626 N N . ILE A 1 199 ? -2.500 5.695 5.550 1.00 96.81 199 ILE A N 1
ATOM 1627 C CA . ILE A 1 199 ? -2.108 6.818 4.702 1.00 96.81 199 ILE A CA 1
ATOM 1628 C C . ILE A 1 199 ? -2.018 8.059 5.579 1.00 96.81 199 ILE A C 1
ATOM 1630 O O . ILE A 1 199 ? -3.028 8.507 6.115 1.00 96.81 199 ILE A O 1
ATOM 1634 N N . LYS A 1 200 ? -0.827 8.637 5.718 1.00 95.88 200 LYS A N 1
ATOM 1635 C CA . LYS A 1 200 ? -0.659 9.961 6.333 1.00 95.88 200 LYS A CA 1
ATOM 1636 C C . LYS A 1 200 ? -0.352 10.987 5.259 1.00 95.88 200 LYS A C 1
ATOM 1638 O O . LYS A 1 200 ? 0.460 10.742 4.374 1.00 95.88 200 LYS A O 1
ATOM 1643 N N . LYS A 1 201 ? -0.973 12.158 5.359 1.00 95.25 201 LYS A N 1
ATOM 1644 C CA . LYS A 1 201 ? -0.666 13.315 4.515 1.00 95.25 201 LYS A CA 1
ATOM 1645 C C . LYS A 1 201 ? -0.055 14.403 5.382 1.00 95.25 201 LYS A C 1
ATOM 1647 O O . LYS A 1 201 ? -0.642 14.788 6.390 1.00 95.25 201 LYS A O 1
ATOM 1652 N N . ASN A 1 202 ? 1.108 14.910 4.999 1.00 93.50 202 ASN A N 1
ATOM 1653 C CA . ASN A 1 202 ? 1.696 16.068 5.669 1.00 93.50 202 ASN A CA 1
ATOM 1654 C C . ASN A 1 202 ? 1.182 17.389 5.045 1.00 93.50 202 ASN A C 1
ATOM 1656 O O . ASN A 1 202 ? 0.425 17.406 4.071 1.00 93.50 202 ASN A O 1
ATOM 1660 N N . LYS A 1 203 ? 1.627 18.524 5.594 1.00 92.50 203 LYS A N 1
ATOM 1661 C CA . LYS A 1 203 ? 1.186 19.860 5.155 1.00 92.50 203 LYS A CA 1
ATOM 1662 C C . LYS A 1 203 ? 1.589 20.212 3.717 1.00 92.50 203 LYS A C 1
ATOM 1664 O O . LYS A 1 203 ? 0.867 20.957 3.068 1.00 92.50 203 LYS A O 1
ATOM 1669 N N . ASN A 1 204 ? 2.710 19.686 3.218 1.00 91.56 204 ASN A N 1
ATOM 1670 C CA . ASN A 1 204 ? 3.203 19.995 1.869 1.00 91.56 204 ASN A CA 1
ATOM 1671 C C . ASN A 1 204 ? 2.599 19.080 0.779 1.00 91.56 204 ASN A C 1
ATOM 1673 O O . ASN A 1 204 ? 2.932 19.218 -0.395 1.00 91.56 204 ASN A O 1
ATOM 1677 N N . GLY A 1 205 ? 1.716 18.151 1.160 1.00 91.44 205 GLY A N 1
ATOM 1678 C CA . GLY A 1 205 ? 1.036 17.250 0.238 1.00 91.44 205 GLY A CA 1
ATOM 1679 C C . GLY A 1 205 ? 1.750 15.927 -0.037 1.00 91.44 205 GLY A C 1
ATOM 1680 O O . GLY A 1 205 ? 1.170 15.106 -0.748 1.00 91.44 205 GLY A O 1
ATOM 1681 N N . THR A 1 206 ? 2.935 15.684 0.536 1.00 94.62 206 THR A N 1
ATOM 1682 C CA . THR A 1 206 ? 3.555 14.352 0.555 1.00 94.62 206 THR A CA 1
ATOM 1683 C C . THR A 1 206 ? 2.638 13.367 1.283 1.00 94.62 206 THR A C 1
ATOM 1685 O O . THR A 1 206 ? 2.101 13.656 2.361 1.00 94.62 206 THR A O 1
ATOM 1688 N N . LEU A 1 207 ? 2.487 12.180 0.702 1.00 95.56 207 LEU A N 1
ATOM 1689 C CA . LEU A 1 207 ? 1.818 11.052 1.332 1.00 95.56 207 LEU A CA 1
ATOM 1690 C C . LEU A 1 207 ? 2.838 10.055 1.872 1.00 95.56 207 LEU A C 1
ATOM 1692 O O . LEU A 1 207 ? 3.889 9.826 1.283 1.00 95.56 207 LEU A O 1
ATOM 1696 N N . PHE A 1 208 ? 2.490 9.440 2.989 1.00 94.50 208 PHE A N 1
ATOM 1697 C CA . PHE A 1 208 ? 3.208 8.330 3.586 1.00 94.50 208 PHE A CA 1
ATOM 1698 C C . PHE A 1 208 ? 2.266 7.136 3.583 1.00 94.50 208 PHE A C 1
ATOM 1700 O O . PHE A 1 208 ? 1.192 7.193 4.188 1.00 94.50 208 PHE A O 1
ATOM 1707 N N . PHE A 1 209 ? 2.639 6.095 2.847 1.00 92.56 209 PHE A N 1
ATOM 1708 C CA . PHE A 1 209 ? 1.923 4.828 2.810 1.00 92.56 209 PHE A CA 1
ATOM 1709 C C . PHE A 1 209 ? 2.632 3.879 3.770 1.00 92.56 209 PHE A C 1
ATOM 1711 O O . PHE A 1 209 ? 3.669 3.298 3.448 1.00 92.56 209 PHE A O 1
ATOM 1718 N N . ASN A 1 210 ? 2.088 3.776 4.976 1.00 92.62 210 ASN A N 1
ATOM 1719 C CA . ASN A 1 210 ? 2.739 3.120 6.093 1.00 92.62 210 ASN A CA 1
ATOM 1720 C C . ASN A 1 210 ? 2.148 1.744 6.352 1.00 92.62 210 ASN A C 1
ATOM 1722 O O . ASN A 1 210 ? 0.941 1.522 6.245 1.00 92.62 210 ASN A O 1
ATOM 1726 N N . SER A 1 211 ? 3.018 0.828 6.742 1.00 90.50 211 SER A N 1
ATOM 1727 C CA . SER A 1 211 ? 2.695 -0.552 7.063 1.00 90.50 211 SER A CA 1
ATOM 1728 C C . SER A 1 211 ? 3.117 -0.868 8.488 1.00 90.50 211 SER A C 1
ATOM 1730 O O . SER A 1 211 ? 3.876 -0.124 9.111 1.00 90.50 211 SER A O 1
ATOM 1732 N N . ILE A 1 212 ? 2.609 -1.980 9.000 1.00 89.19 212 ILE A N 1
ATOM 1733 C CA . ILE A 1 212 ? 3.051 -2.519 10.275 1.00 89.19 212 ILE A CA 1
ATOM 1734 C C . ILE A 1 212 ? 4.052 -3.633 10.008 1.00 89.19 212 ILE A C 1
ATOM 1736 O O . ILE A 1 212 ? 3.808 -4.523 9.192 1.00 89.19 212 ILE A O 1
ATOM 1740 N N . THR A 1 213 ? 5.169 -3.586 10.714 1.00 84.81 213 THR A N 1
ATOM 1741 C CA . THR A 1 213 ? 6.275 -4.528 10.582 1.00 84.81 213 THR A CA 1
ATOM 1742 C C . THR A 1 213 ? 6.342 -5.489 11.757 1.00 84.81 213 THR A C 1
ATOM 1744 O O . THR A 1 213 ? 5.712 -5.283 12.789 1.00 84.81 213 THR A O 1
ATOM 1747 N N . LYS A 1 214 ? 7.163 -6.533 11.645 1.00 83.31 214 LYS A N 1
ATOM 1748 C CA . LYS A 1 214 ? 7.353 -7.503 12.730 1.00 83.31 214 LYS A CA 1
ATOM 1749 C C . LYS A 1 214 ? 7.832 -6.879 14.050 1.00 83.31 214 LYS A C 1
ATOM 1751 O O . LYS A 1 214 ? 7.473 -7.371 15.110 1.00 83.31 214 LYS A O 1
ATOM 1756 N N . SER A 1 215 ? 8.596 -5.782 14.026 1.00 83.81 215 SER A N 1
ATOM 1757 C CA . SER A 1 215 ? 9.004 -5.100 15.269 1.00 83.81 215 SER A CA 1
ATOM 1758 C C . SER A 1 215 ? 7.836 -4.425 15.991 1.00 83.81 215 SER A C 1
ATOM 1760 O O . SER A 1 215 ? 7.838 -4.331 17.216 1.00 83.81 215 SER A O 1
ATOM 1762 N N . ASP A 1 216 ? 6.816 -3.999 15.249 1.00 89.69 216 ASP A N 1
ATOM 1763 C CA . ASP A 1 216 ? 5.615 -3.394 15.820 1.00 89.69 216 ASP A CA 1
ATOM 1764 C C . ASP A 1 216 ? 4.724 -4.426 16.530 1.00 89.69 216 ASP A C 1
ATOM 1766 O O . ASP A 1 216 ? 3.924 -4.063 17.393 1.00 89.69 216 ASP A O 1
ATOM 1770 N N . ASP A 1 217 ? 4.870 -5.715 16.200 1.00 89.31 217 ASP A N 1
ATOM 1771 C CA . ASP A 1 217 ? 4.087 -6.815 16.777 1.00 89.31 217 ASP A CA 1
ATOM 1772 C C . ASP A 1 217 ? 4.325 -6.906 18.274 1.00 89.31 217 ASP A C 1
ATOM 1774 O O . ASP A 1 217 ? 3.380 -6.914 19.063 1.00 89.31 217 ASP A O 1
ATOM 1778 N N . TYR A 1 218 ? 5.594 -6.838 18.668 1.00 89.19 218 TYR A N 1
ATOM 1779 C CA . TYR A 1 218 ? 5.988 -6.816 20.066 1.00 89.19 218 TYR A CA 1
ATOM 1780 C C . TYR A 1 218 ? 5.347 -5.644 20.827 1.00 89.19 218 TYR A C 1
ATOM 1782 O O . TYR A 1 218 ? 4.784 -5.825 21.912 1.00 89.19 218 TYR A O 1
ATOM 1790 N N . VAL A 1 219 ? 5.373 -4.440 20.245 1.00 92.25 219 VAL A N 1
ATOM 1791 C CA . VAL A 1 219 ? 4.780 -3.237 20.850 1.00 92.25 219 VAL A CA 1
ATOM 1792 C C . VAL A 1 219 ? 3.267 -3.398 20.989 1.00 92.25 219 VAL A C 1
ATOM 1794 O O . VAL A 1 219 ? 2.705 -3.159 22.063 1.00 92.25 219 VAL A O 1
ATOM 1797 N N . LEU A 1 220 ? 2.597 -3.847 19.928 1.00 93.31 220 LEU A N 1
ATOM 1798 C CA . LEU A 1 220 ? 1.149 -4.011 19.905 1.00 93.31 220 LEU A CA 1
ATOM 1799 C C . LEU A 1 220 ? 0.677 -5.089 20.892 1.00 93.31 220 LEU A C 1
ATOM 1801 O O . LEU A 1 220 ? -0.276 -4.850 21.639 1.00 93.31 220 LEU A O 1
ATOM 1805 N N . ARG A 1 221 ? 1.370 -6.231 20.977 1.00 92.69 221 ARG A N 1
ATOM 1806 C CA . ARG A 1 221 ? 1.088 -7.293 21.962 1.00 92.69 221 ARG A CA 1
ATOM 1807 C C . ARG A 1 221 ? 1.234 -6.796 23.396 1.00 92.69 221 ARG A C 1
ATOM 1809 O O . ARG A 1 221 ? 0.359 -7.064 24.224 1.00 92.69 221 ARG A O 1
ATOM 1816 N N . ARG A 1 222 ? 2.264 -5.990 23.680 1.00 93.12 222 ARG A N 1
ATOM 1817 C CA . ARG A 1 222 ? 2.466 -5.375 25.001 1.00 93.12 222 ARG A CA 1
ATOM 1818 C C . ARG A 1 222 ? 1.336 -4.413 25.368 1.00 93.12 222 ARG A C 1
ATOM 1820 O O . ARG A 1 222 ? 0.833 -4.458 26.489 1.00 93.12 222 ARG A O 1
ATOM 1827 N N . ILE A 1 223 ? 0.872 -3.594 24.421 1.00 95.50 223 ILE A N 1
ATOM 1828 C CA . ILE A 1 223 ? -0.293 -2.707 24.606 1.00 95.50 223 ILE A CA 1
ATOM 1829 C C . ILE A 1 223 ? -1.574 -3.513 24.872 1.00 95.50 223 ILE A C 1
ATOM 1831 O O . ILE A 1 223 ? -2.441 -3.088 25.640 1.00 95.50 223 ILE A O 1
ATOM 1835 N N . MET A 1 224 ? -1.706 -4.679 24.242 1.00 94.50 224 MET A N 1
ATOM 1836 C CA . MET A 1 224 ? -2.828 -5.598 24.438 1.00 94.50 224 MET A CA 1
ATOM 1837 C C . MET A 1 224 ? -2.726 -6.426 25.728 1.00 94.50 224 MET A C 1
ATOM 1839 O O . MET A 1 224 ? -3.695 -7.101 26.064 1.00 94.50 224 MET A O 1
ATOM 1843 N N . LYS A 1 225 ? -1.605 -6.343 26.463 1.00 94.00 225 LYS A N 1
ATOM 1844 C CA . LYS A 1 225 ? -1.308 -7.160 27.652 1.00 94.00 225 LYS A CA 1
ATOM 1845 C C . LYS A 1 225 ? -1.390 -8.667 27.370 1.00 94.00 225 LYS A C 1
ATOM 1847 O O . LYS A 1 225 ? -1.889 -9.427 28.195 1.00 94.00 225 LYS A O 1
ATOM 1852 N N . LEU A 1 226 ? -0.941 -9.087 26.189 1.00 89.06 226 LEU A N 1
ATOM 1853 C CA . LEU A 1 226 ? -0.831 -10.506 25.860 1.00 89.06 226 LEU A CA 1
ATOM 1854 C C . LEU A 1 226 ? 0.441 -11.076 26.501 1.00 89.06 226 LEU A C 1
ATOM 1856 O O . LEU A 1 226 ? 1.505 -10.469 26.394 1.00 89.06 226 LEU A O 1
ATOM 1860 N N . ASN A 1 227 ? 0.334 -12.231 27.162 1.00 77.81 227 ASN A N 1
ATOM 1861 C CA . ASN A 1 227 ? 1.495 -12.929 27.714 1.00 77.81 227 ASN A CA 1
ATOM 1862 C C . ASN A 1 227 ? 2.302 -13.556 26.568 1.00 77.81 227 ASN A C 1
ATOM 1864 O O . ASN A 1 227 ? 1.757 -14.324 25.773 1.00 77.81 227 ASN A O 1
ATOM 1868 N N . ASN A 1 228 ? 3.595 -13.229 26.492 1.00 66.56 228 ASN A N 1
ATOM 1869 C CA . ASN A 1 228 ? 4.470 -13.607 25.376 1.00 66.56 228 ASN A CA 1
ATOM 1870 C C . ASN A 1 228 ? 4.718 -15.122 25.258 1.00 66.56 228 ASN A C 1
ATOM 1872 O O . ASN A 1 228 ? 5.117 -15.581 24.195 1.00 66.56 228 ASN A O 1
ATOM 1876 N N . GLU A 1 229 ? 4.469 -15.897 26.314 1.00 61.28 229 GLU A N 1
ATOM 1877 C CA . GLU A 1 229 ? 4.900 -17.300 26.393 1.00 61.28 229 GLU A CA 1
ATOM 1878 C C . GLU A 1 229 ? 3.931 -18.309 25.751 1.00 61.28 229 GLU A C 1
ATOM 1880 O O . GLU A 1 229 ? 4.321 -19.446 25.533 1.00 61.28 229 GLU A O 1
ATOM 1885 N N . ASN A 1 230 ? 2.697 -17.918 25.394 1.00 51.34 230 ASN A N 1
ATOM 1886 C CA . ASN A 1 230 ? 1.659 -18.876 24.958 1.00 51.34 230 ASN A CA 1
ATOM 1887 C C . ASN A 1 230 ? 0.853 -18.461 23.715 1.00 51.34 230 ASN A C 1
ATOM 1889 O O . ASN A 1 230 ? -0.171 -19.072 23.409 1.00 51.34 230 ASN A O 1
ATOM 1893 N N . TYR A 1 231 ? 1.255 -17.410 22.998 1.00 59.78 231 TYR A N 1
ATOM 1894 C CA . TYR A 1 231 ? 0.426 -16.857 21.924 1.00 59.78 231 TYR A CA 1
ATOM 1895 C C . TYR A 1 231 ? 0.897 -17.291 20.531 1.00 59.78 231 TYR A C 1
ATOM 1897 O O . TYR A 1 231 ? 1.681 -16.604 19.883 1.00 59.78 231 TYR A O 1
ATOM 1905 N N . THR A 1 232 ? 0.341 -18.403 20.048 1.00 61.16 232 THR A N 1
ATOM 1906 C CA . THR A 1 232 ? 0.504 -18.925 18.676 1.00 61.16 232 THR A CA 1
ATOM 1907 C C . THR A 1 232 ? -0.452 -18.288 17.665 1.00 61.16 232 THR A C 1
ATOM 1909 O O . THR A 1 232 ? -0.525 -18.730 16.524 1.00 61.16 232 THR A O 1
ATOM 1912 N N . ALA A 1 233 ? -1.229 -17.273 18.060 1.00 63.59 233 ALA A N 1
ATOM 1913 C CA . ALA A 1 233 ? -2.214 -16.695 17.158 1.00 63.59 233 ALA A CA 1
ATOM 1914 C C . ALA A 1 233 ? -1.536 -15.993 15.969 1.00 63.59 233 ALA A C 1
ATOM 1916 O O . ALA A 1 233 ? -0.880 -14.961 16.140 1.00 63.59 233 ALA A O 1
ATOM 1917 N N . ASP A 1 234 ? -1.809 -16.514 14.770 1.00 78.19 234 ASP A N 1
ATOM 1918 C CA . ASP A 1 234 ? -1.450 -15.943 13.463 1.00 78.19 234 ASP A CA 1
ATOM 1919 C C . ASP A 1 234 ? -1.967 -14.511 13.246 1.00 78.19 234 ASP A C 1
ATOM 1921 O O . ASP A 1 234 ? -1.587 -13.852 12.280 1.00 78.19 234 ASP A O 1
ATOM 1925 N N . SER A 1 235 ? -2.909 -14.039 14.072 1.00 87.56 235 SER A N 1
ATOM 1926 C CA . SER A 1 235 ? -3.524 -12.723 13.917 1.00 87.56 235 SER A CA 1
ATOM 1927 C C . SER A 1 235 ? -3.859 -12.056 15.250 1.00 87.56 235 SER A C 1
ATOM 1929 O O . SER A 1 235 ? -4.197 -12.716 16.233 1.00 87.56 235 SER A O 1
ATOM 1931 N N . LEU A 1 236 ? -3.783 -10.725 15.270 1.00 92.38 236 LEU A N 1
ATOM 1932 C CA . LEU A 1 236 ? -4.093 -9.891 16.429 1.00 92.38 236 LEU A CA 1
ATOM 1933 C C . LEU A 1 236 ? -5.499 -9.286 16.343 1.00 92.38 236 LEU A C 1
ATOM 1935 O O . LEU A 1 236 ? -5.970 -8.881 15.279 1.00 92.38 236 LEU A O 1
ATOM 1939 N N . THR A 1 237 ? -6.152 -9.134 17.493 1.00 94.69 237 THR A N 1
ATOM 1940 C CA . THR A 1 237 ? -7.487 -8.517 17.601 1.00 94.69 237 THR A CA 1
ATOM 1941 C C . THR A 1 237 ? -7.462 -7.341 18.580 1.00 94.69 237 THR A C 1
ATOM 1943 O O . THR A 1 237 ? -8.041 -7.415 19.668 1.00 94.69 237 THR A O 1
ATOM 1946 N N . PRO A 1 238 ? -6.757 -6.238 18.270 1.00 95.44 238 PRO A N 1
ATOM 1947 C CA . PRO A 1 238 ? -6.657 -5.121 19.196 1.00 95.44 238 PRO A CA 1
ATOM 1948 C C . PRO A 1 238 ? -8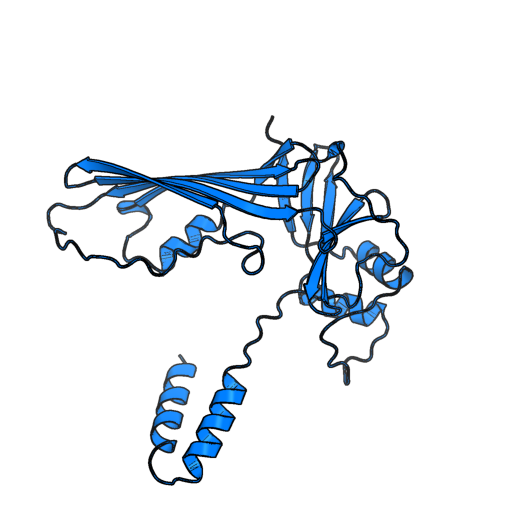.025 -4.473 19.429 1.00 95.44 238 PRO A C 1
ATOM 1950 O O . PRO A 1 238 ? -8.816 -4.245 18.512 1.00 95.44 238 PRO A O 1
ATOM 1953 N N . SER A 1 239 ? -8.284 -4.090 20.678 1.00 95.94 239 SER A N 1
ATOM 1954 C CA . SER A 1 239 ? -9.404 -3.202 20.982 1.00 95.94 239 SER A CA 1
ATOM 1955 C C . SER A 1 239 ? -9.193 -1.828 20.327 1.00 95.94 239 SER A C 1
ATOM 1957 O O . SER A 1 239 ? -8.061 -1.418 20.063 1.00 95.94 239 SER A O 1
ATOM 1959 N N . LYS A 1 240 ? -10.264 -1.040 20.155 1.00 95.31 240 LYS A N 1
ATOM 1960 C CA . LYS A 1 240 ? -10.152 0.355 19.679 1.00 95.31 240 LYS A CA 1
ATOM 1961 C C . LYS A 1 240 ? -9.197 1.190 20.549 1.00 95.31 240 LYS A C 1
ATOM 1963 O O . LYS A 1 240 ? -8.473 2.037 20.027 1.00 95.31 240 LYS A O 1
ATOM 1968 N N . LYS A 1 241 ? -9.172 0.939 21.866 1.00 96.56 241 LYS A N 1
ATOM 1969 C CA . LYS A 1 241 ? -8.266 1.604 22.816 1.00 96.56 241 LYS A CA 1
ATOM 1970 C C . LYS A 1 241 ? -6.813 1.199 22.562 1.00 96.56 241 LYS A C 1
ATOM 1972 O O . LYS A 1 241 ? -5.973 2.080 22.413 1.00 96.56 241 LYS A O 1
ATOM 1977 N N . SER A 1 242 ? -6.548 -0.101 22.443 1.00 97.19 242 SER A N 1
ATOM 1978 C CA . SER A 1 242 ? -5.215 -0.651 22.165 1.00 97.19 242 SER A CA 1
ATOM 1979 C C . SER A 1 242 ? -4.678 -0.163 20.819 1.00 97.19 242 SER A C 1
ATOM 1981 O O . SER A 1 242 ? -3.581 0.378 20.766 1.00 97.19 242 SER A O 1
ATOM 1983 N N . PHE A 1 243 ? -5.481 -0.231 19.752 1.00 96.75 243 PHE A N 1
ATOM 1984 C CA . PHE A 1 243 ? -5.097 0.289 18.435 1.00 96.75 243 PHE A CA 1
ATOM 1985 C C . PHE A 1 243 ? -4.821 1.798 18.480 1.00 96.75 243 PHE A C 1
ATOM 1987 O O . PHE A 1 243 ? -3.839 2.283 17.927 1.00 96.75 243 PHE A O 1
ATOM 1994 N N . SER A 1 244 ? -5.644 2.564 19.205 1.00 96.69 244 SER A N 1
ATOM 1995 C CA . SER A 1 244 ? -5.390 3.993 19.383 1.00 96.69 244 SER A CA 1
ATOM 1996 C C . SER A 1 244 ? -4.120 4.291 20.174 1.00 96.69 244 SER A C 1
ATOM 1998 O O . SER A 1 244 ? -3.546 5.355 19.955 1.00 96.69 244 SER A O 1
ATOM 2000 N N . GLN A 1 245 ? -3.753 3.455 21.144 1.00 97.44 245 GLN A N 1
ATOM 2001 C CA . GLN A 1 245 ? -2.514 3.609 21.901 1.00 97.44 245 GLN A CA 1
ATOM 2002 C C . GLN A 1 245 ? -1.313 3.253 21.027 1.00 97.44 245 GLN A C 1
ATOM 2004 O O . GLN A 1 245 ? -0.337 3.988 21.042 1.00 97.44 245 GLN A O 1
ATOM 2009 N N . PHE A 1 246 ? -1.432 2.214 20.202 1.00 96.50 246 PHE A N 1
ATOM 2010 C CA . PHE A 1 246 ? -0.411 1.833 19.231 1.00 96.50 246 PHE A CA 1
ATOM 2011 C C . PHE A 1 246 ? -0.092 2.976 18.259 1.00 96.50 246 PHE A C 1
ATOM 2013 O O . PHE A 1 246 ? 1.062 3.362 18.139 1.00 96.50 246 PHE A O 1
ATOM 2020 N N . ILE A 1 247 ? -1.110 3.626 17.683 1.00 95.44 247 ILE A N 1
ATOM 2021 C CA . ILE A 1 247 ? -0.908 4.810 16.823 1.00 95.44 247 ILE A CA 1
ATOM 2022 C C . ILE A 1 247 ? -0.231 5.972 17.573 1.00 95.44 247 ILE A C 1
ATOM 2024 O O . ILE A 1 247 ? 0.542 6.719 16.984 1.00 95.44 247 ILE A O 1
ATOM 2028 N N . LYS A 1 248 ? -0.544 6.169 18.864 1.00 95.25 248 LYS A N 1
ATOM 2029 C CA . LYS A 1 248 ? 0.074 7.232 19.681 1.00 95.25 248 LYS A CA 1
ATOM 2030 C C . LYS A 1 248 ? 1.547 6.962 19.980 1.00 95.25 248 LYS A C 1
ATOM 2032 O O . LYS A 1 248 ? 2.278 7.913 20.203 1.00 95.25 248 LYS A O 1
ATOM 2037 N N . MET A 1 249 ? 1.946 5.695 20.008 1.00 95.00 249 MET A N 1
ATOM 2038 C CA . MET A 1 249 ? 3.334 5.258 20.155 1.00 95.00 249 MET A CA 1
ATOM 2039 C C . MET A 1 249 ? 4.016 5.129 18.790 1.00 95.00 249 MET A C 1
ATOM 2041 O O . MET A 1 249 ? 4.838 4.243 18.607 1.00 95.00 249 MET A O 1
ATOM 2045 N N . GLU A 1 250 ? 3.590 5.952 17.829 1.00 92.81 250 GLU A N 1
ATOM 2046 C CA . GLU A 1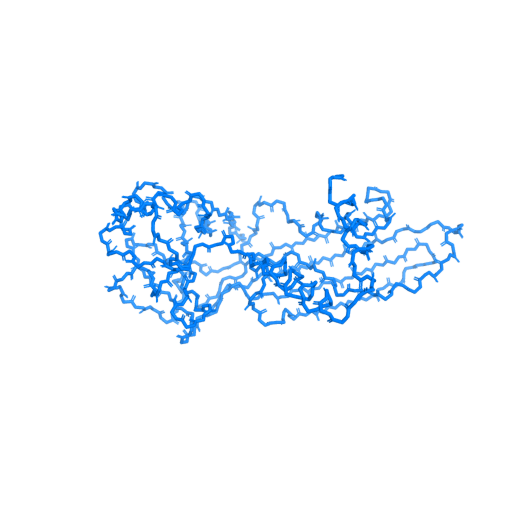 250 ? 4.162 6.012 16.483 1.00 92.81 250 GLU A CA 1
ATOM 2047 C C . GLU A 1 250 ? 4.138 4.668 15.729 1.00 92.81 250 GLU A C 1
ATOM 2049 O O . GLU A 1 250 ? 4.881 4.437 14.782 1.00 92.81 250 GLU A O 1
ATOM 2054 N N . GLY A 1 251 ? 3.178 3.796 16.061 1.00 90.06 251 GLY A N 1
ATOM 2055 C CA . GLY A 1 251 ? 2.862 2.651 15.215 1.00 90.06 251 GLY A CA 1
ATOM 2056 C C . GLY A 1 251 ? 2.596 3.094 13.771 1.00 90.06 251 GLY A C 1
ATOM 2057 O O . GLY A 1 251 ? 2.060 4.185 13.544 1.00 90.06 251 GLY A O 1
ATOM 2058 N N . PHE A 1 252 ? 2.931 2.232 12.803 1.00 91.50 252 PHE A N 1
ATOM 2059 C CA . PHE A 1 252 ? 2.974 2.567 11.370 1.00 91.50 252 PHE A CA 1
ATOM 2060 C C . PHE A 1 252 ? 4.051 3.609 11.018 1.00 91.50 252 PHE A C 1
ATOM 2062 O O . PHE A 1 252 ? 3.813 4.517 10.223 1.00 91.50 252 PHE A O 1
ATOM 2069 N N . GLU A 1 253 ? 5.239 3.509 11.605 1.00 86.31 253 GLU A N 1
ATOM 2070 C CA . GLU A 1 253 ? 6.367 4.390 11.277 1.00 86.31 253 GLU A CA 1
ATOM 2071 C C . GLU A 1 253 ? 7.015 4.064 9.929 1.00 86.31 253 GLU A C 1
ATOM 2073 O O . GLU A 1 253 ? 7.503 4.953 9.232 1.00 86.31 253 GLU A O 1
ATOM 2078 N N . ARG A 1 254 ? 7.015 2.783 9.547 1.00 82.88 254 ARG A N 1
ATOM 2079 C CA . ARG A 1 254 ? 7.690 2.324 8.333 1.00 82.88 254 ARG A CA 1
ATOM 2080 C C . ARG A 1 254 ? 6.743 2.328 7.149 1.00 82.88 254 ARG A C 1
ATOM 2082 O O . ARG A 1 254 ? 5.674 1.716 7.172 1.00 82.88 254 ARG A O 1
ATOM 2089 N N . GLY A 1 255 ? 7.171 2.977 6.082 1.00 85.31 255 GLY A N 1
ATOM 2090 C CA . GLY A 1 255 ? 6.379 3.110 4.879 1.00 85.31 255 GLY A CA 1
ATOM 2091 C C . GLY A 1 255 ? 7.163 3.720 3.743 1.00 85.31 255 GLY A C 1
ATOM 2092 O O . GLY A 1 255 ? 8.336 4.067 3.878 1.00 85.31 255 GLY A O 1
ATOM 2093 N N . ILE A 1 256 ? 6.470 3.871 2.626 1.00 88.12 256 ILE A N 1
ATOM 2094 C CA . ILE A 1 256 ? 6.992 4.568 1.462 1.00 88.12 256 ILE A CA 1
ATOM 2095 C C . ILE A 1 256 ? 6.504 6.011 1.455 1.00 88.12 256 ILE A C 1
ATOM 2097 O O . ILE A 1 256 ? 5.367 6.319 1.829 1.00 88.12 256 ILE A O 1
ATOM 2101 N N . LYS A 1 257 ? 7.384 6.899 1.006 1.00 91.94 257 LYS A N 1
ATOM 2102 C CA . LYS A 1 257 ? 7.101 8.319 0.833 1.00 91.94 257 LYS A CA 1
ATOM 2103 C C . LYS A 1 257 ? 6.737 8.580 -0.627 1.00 91.94 257 LYS A C 1
ATOM 2105 O O . LYS A 1 257 ? 7.479 8.197 -1.528 1.00 91.94 257 LYS A O 1
ATOM 2110 N N . LEU A 1 258 ? 5.608 9.245 -0.835 1.00 93.62 258 LEU A N 1
ATOM 2111 C CA . LEU A 1 258 ? 5.026 9.552 -2.136 1.00 93.62 258 LEU A CA 1
ATOM 2112 C C . LEU A 1 258 ? 4.900 11.069 -2.299 1.00 93.62 258 LEU A C 1
ATOM 2114 O O . LEU A 1 258 ? 4.231 11.736 -1.503 1.00 93.62 258 LEU A O 1
ATOM 2118 N N . GLN A 1 259 ? 5.517 11.629 -3.334 1.00 95.19 259 GLN A N 1
ATOM 2119 C CA . GLN A 1 259 ? 5.462 13.057 -3.634 1.00 95.19 259 GLN A CA 1
ATOM 2120 C C . GLN A 1 259 ? 4.483 13.311 -4.774 1.00 95.19 259 GLN A C 1
ATOM 2122 O O . GLN A 1 259 ? 4.570 12.673 -5.813 1.00 95.19 259 GLN A O 1
ATOM 2127 N N . LYS A 1 260 ? 3.546 14.245 -4.596 1.00 95.00 260 LYS A N 1
ATOM 2128 C CA . LYS A 1 260 ? 2.568 14.551 -5.646 1.00 95.00 260 LYS A CA 1
ATOM 2129 C C . LYS A 1 260 ? 3.274 15.117 -6.884 1.00 95.00 260 LYS A C 1
ATOM 2131 O O . LYS A 1 260 ? 4.065 16.053 -6.748 1.00 95.00 260 LYS A O 1
ATOM 2136 N N . VAL A 1 261 ? 2.970 14.558 -8.054 1.00 93.44 261 VAL A N 1
ATOM 2137 C CA . VAL A 1 261 ? 3.375 15.105 -9.356 1.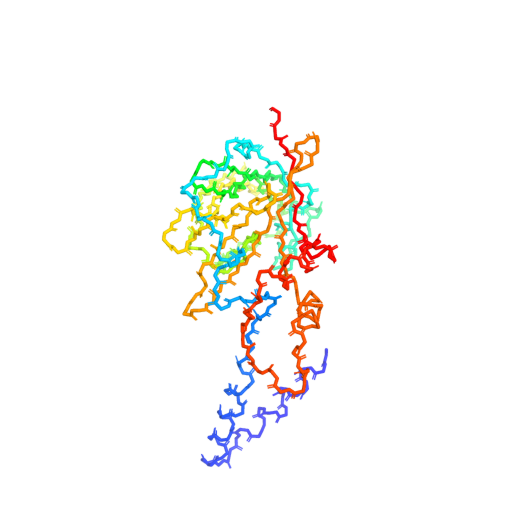00 93.44 261 VAL A CA 1
ATOM 2138 C C . VAL A 1 261 ? 2.624 16.423 -9.551 1.00 93.44 261 VAL A C 1
ATOM 2140 O O . VAL A 1 261 ? 1.422 16.489 -9.276 1.00 93.44 261 VAL A O 1
ATOM 2143 N N . LYS A 1 262 ? 3.351 17.483 -9.909 1.00 84.25 262 LYS A N 1
ATOM 2144 C CA . LYS A 1 262 ? 2.770 18.811 -10.141 1.00 84.25 262 LYS A CA 1
ATOM 2145 C C . LYS A 1 262 ? 2.002 18.862 -11.452 1.00 84.25 262 LYS A C 1
ATOM 2147 O O . LYS A 1 262 ? 2.462 18.209 -12.410 1.00 84.25 262 LYS A O 1
#

Secondary structure (DSSP, 8-state):
-HHHHHHHHHHHHTSS-HHHHHHHHHHHHHHT------B--BSS-SSTT--EESS--GGG-EEEEESS--THHHHHHHH--S-HHHHEEEEEEEEEEE-SSEEEEEEEEEEEEE--GGG---------------TTTTSSS--EEEEEEEEEETTEEEEEEEEEEEEEE-SSSEEEEEETTEEEEEEEEETTEEEEEEEEE-TTS-EEEEE-BHHHHHHHHHHTT--TTS---SSB---HHHHHHHHHTT-S-EEEEEEEP-

pLDDT: mean 77.64, std 18.41, range [40.91, 98.19]

Mean predicted aligned error: 11.52 Å

Nearest PDB structures (foldseek):
  7aof-assembly1_A  TM=3.316E-01  e=3.069E+00  Vaccinia virus GLV-1h68
  4qaa-assembly2_H  TM=2.707E-01  e=5.268E+00  Lymnaea stagnalis
  8p0n-assembly1_A  TM=2.414E-01  e=6.195E+00  Orthopoxvirus vaccinia
  6ric-assembly1_A  TM=1.904E-01  e=4.244E+00  Vaccinia virus GLV-1h68

Sequence (262 aa):
MAYSTIFSILCSLLVNTNSMRLIGILLLAVLVVGCDDSKIKFSEPQPKKVKMIEKIPNNLIGDYTLCSDTSIIGHFDKEYPFKKEKDMKLNAENIVQITNKGFYNKIKGEITLEFKKSDSLFRTYESKKMMFDTLVDEYYNHPNYTYDITFFNDTSITFKFSLVDTMFYVSKKNIIKIYKGDPYLNINYGVNKWLVFQIKKNKNGTLFFNSITKSDDYVLRRIMKLNNENYTADSLTPSKKSFSQFIKMEGFERGIKLQKVK